Protein AF-G0NEY9-F1 (afdb_monomer_lite)

pLDDT: mean 85.37, std 22.04, range [24.28, 98.38]

Structure (mmCIF, N/CA/C/O backbone):
data_AF-G0NEY9-F1
#
_entry.id   AF-G0NEY9-F1
#
loop_
_atom_site.group_PDB
_atom_site.id
_atom_site.type_symbol
_atom_site.label_atom_id
_atom_site.label_alt_id
_atom_site.label_comp_id
_atom_site.label_asym_id
_atom_site.label_entity_id
_atom_site.label_seq_id
_atom_site.pdbx_PDB_ins_code
_atom_site.Cartn_x
_atom_site.Cartn_y
_atom_site.Cartn_z
_atom_site.occupancy
_atom_site.B_iso_or_equiv
_atom_site.auth_seq_id
_atom_site.auth_comp_id
_atom_site.auth_asym_id
_atom_site.auth_atom_id
_atom_site.pdbx_PDB_model_num
ATOM 1 N N . MET A 1 1 ? -3.664 3.194 -16.872 1.00 92.31 1 MET A N 1
ATOM 2 C CA . MET A 1 1 ? -2.652 2.296 -16.290 1.00 92.31 1 MET A CA 1
ATOM 3 C C . MET A 1 1 ? -2.451 2.723 -14.851 1.00 92.31 1 MET A C 1
ATOM 5 O O . MET A 1 1 ? -2.397 3.924 -14.615 1.00 92.31 1 MET A O 1
ATOM 9 N N . MET A 1 2 ? -2.431 1.779 -13.918 1.00 94.62 2 MET A N 1
ATOM 10 C CA . MET A 1 2 ? -2.245 2.024 -12.486 1.00 94.62 2 MET A CA 1
ATOM 11 C C . MET A 1 2 ? -1.357 0.922 -11.916 1.00 94.62 2 MET A C 1
ATOM 13 O O . MET A 1 2 ? -1.320 -0.170 -12.478 1.00 94.62 2 MET A O 1
ATOM 17 N N . GLY A 1 3 ? -0.672 1.178 -10.814 1.00 94.06 3 GLY A N 1
ATOM 18 C CA . GLY A 1 3 ? 0.076 0.138 -10.129 1.00 94.06 3 GLY A CA 1
ATOM 19 C C . GLY A 1 3 ? 0.589 0.604 -8.787 1.00 94.06 3 GLY A C 1
ATOM 20 O O . GLY A 1 3 ? 0.444 1.773 -8.429 1.00 94.06 3 GLY A O 1
ATOM 21 N N . THR A 1 4 ? 1.142 -0.357 -8.071 1.00 97.25 4 THR A N 1
ATOM 22 C CA . THR A 1 4 ? 1.712 -0.210 -6.737 1.00 97.25 4 THR A CA 1
ATOM 23 C C . THR A 1 4 ? 3.015 -0.987 -6.688 1.00 97.25 4 THR A C 1
ATOM 25 O O . THR A 1 4 ? 3.235 -1.922 -7.471 1.00 97.25 4 THR A O 1
ATOM 28 N N . THR A 1 5 ? 3.866 -0.663 -5.730 1.00 97.06 5 THR A N 1
ATOM 29 C CA . THR A 1 5 ? 4.933 -1.571 -5.324 1.00 97.06 5 THR A CA 1
ATOM 30 C C . THR A 1 5 ? 4.362 -2.705 -4.463 1.00 97.06 5 THR A C 1
ATOM 32 O O . THR A 1 5 ? 3.334 -2.562 -3.796 1.00 97.06 5 THR A O 1
ATOM 35 N N . THR A 1 6 ? 5.003 -3.876 -4.460 1.00 96.38 6 THR A N 1
ATOM 36 C CA . THR A 1 6 ? 4.564 -5.019 -3.630 1.00 96.38 6 THR A CA 1
ATOM 37 C C . THR A 1 6 ? 4.828 -4.831 -2.139 1.00 96.38 6 THR A C 1
ATOM 39 O O . THR A 1 6 ? 4.535 -5.724 -1.348 1.00 96.38 6 THR A O 1
ATOM 42 N N . ALA A 1 7 ? 5.418 -3.700 -1.766 1.00 95.12 7 ALA A N 1
ATOM 43 C CA . ALA A 1 7 ? 5.705 -3.318 -0.401 1.00 95.12 7 ALA A CA 1
ATOM 44 C C . ALA A 1 7 ? 5.797 -1.785 -0.339 1.00 95.12 7 ALA A C 1
ATOM 46 O O . ALA A 1 7 ? 6.890 -1.238 -0.423 1.00 95.12 7 ALA A O 1
ATOM 47 N N . GLU A 1 8 ? 4.648 -1.112 -0.257 1.00 94.81 8 GLU A N 1
ATOM 48 C CA . GLU A 1 8 ? 4.547 0.343 -0.439 1.00 94.81 8 GLU A CA 1
ATOM 49 C C . GLU A 1 8 ? 5.309 1.089 0.641 1.00 94.81 8 GLU A C 1
ATOM 51 O O . GLU A 1 8 ? 6.457 1.484 0.441 1.00 94.81 8 GLU A O 1
ATOM 56 N N . LEU A 1 9 ? 4.719 1.256 1.815 1.00 92.88 9 LEU A N 1
ATOM 57 C CA . LEU A 1 9 ? 5.401 1.935 2.903 1.00 92.88 9 LEU A CA 1
ATOM 58 C C . LEU A 1 9 ? 5.915 0.930 3.928 1.00 92.88 9 LEU A C 1
ATOM 60 O O . LEU A 1 9 ? 7.022 1.099 4.445 1.00 92.88 9 LEU A O 1
ATOM 64 N N . ARG A 1 10 ? 5.151 -0.143 4.176 1.00 93.00 10 ARG A N 1
ATOM 65 C CA . ARG A 1 10 ? 5.374 -1.098 5.272 1.00 93.00 10 ARG A CA 1
ATOM 66 C C . ARG A 1 10 ? 5.568 -0.402 6.618 1.00 93.00 10 ARG A C 1
ATOM 68 O O . ARG A 1 10 ? 6.380 -0.838 7.433 1.00 93.00 10 ARG A O 1
ATOM 75 N N . GLU A 1 11 ? 4.841 0.684 6.875 1.00 91.88 11 GLU A N 1
ATOM 76 C CA . GLU A 1 11 ? 5.036 1.472 8.100 1.00 91.88 11 GLU A CA 1
ATOM 77 C C . GLU A 1 11 ? 4.731 0.642 9.349 1.00 91.88 11 GLU A C 1
ATOM 79 O O . GLU A 1 11 ? 5.355 0.829 10.387 1.00 91.88 11 GLU A O 1
ATOM 84 N N . THR A 1 12 ? 3.852 -0.356 9.236 1.00 95.69 12 THR A N 1
ATOM 85 C CA . THR A 1 12 ? 3.520 -1.288 10.320 1.00 95.69 12 THR A CA 1
ATOM 86 C C . THR A 1 12 ? 4.525 -2.434 10.502 1.00 95.69 12 THR A C 1
ATOM 88 O O . THR A 1 12 ? 4.283 -3.349 11.293 1.00 95.69 12 THR A O 1
ATOM 91 N N . ILE A 1 13 ? 5.687 -2.403 9.833 1.00 95.00 13 ILE A N 1
ATOM 92 C CA . ILE A 1 13 ? 6.751 -3.414 9.988 1.00 95.00 13 ILE A CA 1
ATOM 93 C C . ILE A 1 13 ? 7.278 -3.522 11.422 1.00 95.00 13 ILE A C 1
ATOM 95 O O . ILE A 1 13 ? 7.756 -4.587 11.819 1.00 95.00 13 ILE A O 1
ATOM 99 N N . TYR A 1 14 ? 7.149 -2.462 12.230 1.00 94.50 14 TYR A N 1
ATOM 100 C CA . TYR A 1 14 ? 7.527 -2.483 13.646 1.00 94.50 14 TYR A CA 1
ATOM 101 C C . TYR A 1 14 ? 6.767 -3.558 14.442 1.00 94.50 14 TYR A C 1
ATOM 103 O O . TYR A 1 14 ? 7.330 -4.098 15.392 1.00 94.50 14 TYR A O 1
ATOM 111 N N . ILE A 1 15 ? 5.545 -3.927 14.035 1.00 96.88 15 ILE A N 1
ATOM 112 C CA . ILE A 1 15 ? 4.743 -4.980 14.685 1.00 96.88 15 ILE A CA 1
ATOM 113 C C . ILE A 1 15 ? 5.431 -6.344 14.548 1.00 96.88 15 ILE A C 1
ATOM 115 O O . ILE A 1 15 ? 5.415 -7.159 15.464 1.00 96.88 15 ILE A O 1
ATOM 119 N N . THR A 1 16 ? 6.054 -6.607 13.399 1.00 94.62 16 THR A N 1
ATOM 120 C CA . THR A 1 16 ? 6.711 -7.888 13.090 1.00 94.62 16 THR A CA 1
ATOM 121 C C . THR A 1 16 ? 8.228 -7.833 13.235 1.00 94.62 16 THR A C 1
ATOM 123 O O . THR A 1 16 ? 8.911 -8.791 12.875 1.00 94.62 16 THR A O 1
ATOM 126 N N . ASN A 1 17 ? 8.773 -6.715 13.717 1.00 92.56 17 ASN A N 1
ATOM 127 C CA . ASN A 1 17 ? 10.205 -6.558 13.911 1.00 92.56 17 ASN A CA 1
ATOM 128 C C . ASN A 1 17 ? 10.687 -7.547 14.992 1.00 92.56 17 ASN A C 1
ATOM 130 O O . ASN A 1 17 ? 10.097 -7.576 16.073 1.00 92.56 17 ASN A O 1
ATOM 134 N N . PRO A 1 18 ? 11.763 -8.322 14.753 1.00 92.12 18 PRO A N 1
ATOM 135 C CA . PRO A 1 18 ? 12.319 -9.237 15.750 1.00 92.12 18 PRO A CA 1
ATOM 136 C C . PRO A 1 18 ? 12.600 -8.594 17.118 1.00 92.12 18 PRO A C 1
ATOM 138 O O . PRO A 1 18 ? 12.432 -9.258 18.141 1.00 92.12 18 PRO A O 1
ATOM 141 N N . ASN A 1 19 ? 12.949 -7.304 17.155 1.00 91.81 19 ASN A N 1
ATOM 142 C CA . ASN A 1 19 ? 13.186 -6.565 18.401 1.00 91.81 19 ASN A CA 1
ATOM 143 C C . ASN A 1 19 ? 11.918 -6.385 19.255 1.00 91.81 19 ASN A C 1
ATOM 145 O O . ASN A 1 19 ? 12.024 -6.185 20.459 1.00 91.81 19 ASN A O 1
ATOM 149 N N . ASN A 1 20 ? 10.735 -6.495 18.647 1.00 91.62 20 ASN A N 1
ATOM 150 C CA . ASN A 1 20 ? 9.438 -6.303 19.294 1.00 91.62 20 ASN A CA 1
ATOM 151 C C . ASN A 1 20 ? 8.678 -7.625 19.488 1.00 91.62 20 ASN A C 1
ATOM 153 O O . ASN A 1 20 ? 7.475 -7.608 19.737 1.00 91.62 20 ASN A O 1
ATOM 157 N N . THR A 1 21 ? 9.351 -8.777 19.370 1.00 90.19 21 THR A N 1
ATOM 158 C CA . THR A 1 21 ? 8.698 -10.101 19.387 1.00 90.19 21 THR A CA 1
ATOM 159 C C . THR A 1 21 ? 7.822 -10.317 20.625 1.00 90.19 21 THR A C 1
ATOM 161 O O . THR A 1 21 ? 6.722 -10.846 20.498 1.00 90.19 21 THR A O 1
ATOM 164 N N . GLU A 1 22 ? 8.269 -9.871 21.804 1.00 92.00 22 GLU A N 1
ATOM 165 C CA . GLU A 1 22 ? 7.520 -10.018 23.065 1.00 92.00 22 GLU A CA 1
ATOM 166 C C . GLU A 1 22 ? 6.280 -9.111 23.151 1.00 92.00 22 GLU A C 1
ATOM 168 O O . GLU A 1 22 ? 5.369 -9.392 23.923 1.00 92.00 22 GLU A O 1
ATOM 173 N N . HIS A 1 23 ? 6.218 -8.058 22.330 1.00 94.06 23 HIS A N 1
ATOM 174 C CA . HIS A 1 23 ? 5.135 -7.070 22.311 1.00 94.06 23 HIS A CA 1
ATOM 175 C C . HIS A 1 23 ? 4.283 -7.135 21.038 1.00 94.06 23 HIS A C 1
ATOM 177 O O . HIS A 1 23 ? 3.371 -6.328 20.873 1.00 94.06 23 HIS A O 1
ATOM 183 N N . LYS A 1 24 ? 4.556 -8.081 20.128 1.00 94.75 24 LYS A N 1
ATOM 184 C CA . LYS A 1 24 ? 3.894 -8.183 18.817 1.00 94.75 24 LYS A CA 1
ATOM 185 C C . LYS A 1 24 ? 2.368 -8.128 18.925 1.00 94.75 24 LYS A C 1
ATOM 187 O O . LYS A 1 24 ? 1.729 -7.394 18.171 1.00 94.75 24 LYS A O 1
ATOM 192 N N . ASP A 1 25 ? 1.799 -8.898 19.848 1.00 96.12 25 ASP A N 1
ATOM 193 C CA . ASP A 1 25 ? 0.348 -9.010 20.000 1.00 96.12 25 ASP A CA 1
ATOM 194 C C . ASP A 1 25 ? -0.268 -7.715 20.548 1.00 96.12 25 ASP A C 1
ATOM 196 O O . ASP A 1 25 ? -1.312 -7.281 20.059 1.00 96.12 25 ASP A O 1
ATOM 200 N N . ASP A 1 26 ? 0.406 -7.051 21.491 1.00 96.81 26 ASP A N 1
ATOM 201 C CA . ASP A 1 26 ? -0.033 -5.767 22.046 1.00 96.81 26 ASP A CA 1
ATOM 202 C C . ASP A 1 26 ? 0.046 -4.645 21.002 1.00 96.81 26 ASP A C 1
ATOM 204 O O . ASP A 1 26 ? -0.891 -3.859 20.867 1.00 96.81 26 ASP A O 1
ATOM 208 N N . LEU A 1 27 ? 1.121 -4.608 20.207 1.00 97.12 27 LEU A N 1
ATOM 209 C CA . LEU A 1 27 ? 1.296 -3.636 19.125 1.00 97.12 27 LEU A CA 1
ATOM 210 C C . LEU A 1 27 ? 0.246 -3.821 18.024 1.00 97.12 27 LEU A C 1
ATOM 212 O O . LEU A 1 27 ? -0.340 -2.844 17.553 1.00 97.12 27 LEU A O 1
ATOM 216 N N . LEU A 1 28 ? -0.027 -5.072 17.632 1.00 98.12 28 LEU A N 1
ATOM 217 C CA . LEU A 1 28 ? -1.082 -5.374 16.666 1.00 98.12 28 LEU A CA 1
ATOM 218 C C . LEU A 1 28 ? -2.458 -4.986 17.212 1.00 98.12 28 LEU A C 1
ATOM 220 O O . LEU A 1 28 ? -3.260 -4.383 16.498 1.00 98.12 28 LEU A O 1
ATOM 224 N N . LYS A 1 29 ? -2.730 -5.314 18.476 1.00 98.12 29 LYS A N 1
ATOM 225 C CA . LYS A 1 29 ? -3.988 -4.965 19.129 1.00 98.12 29 LYS A CA 1
ATOM 226 C C . LYS A 1 29 ? -4.182 -3.454 19.194 1.00 98.12 29 LYS A C 1
ATOM 228 O O . LYS A 1 29 ? -5.252 -2.997 18.808 1.00 98.12 29 LYS A O 1
ATOM 233 N N . ASN A 1 30 ? -3.174 -2.692 19.618 1.00 97.62 30 ASN A N 1
ATOM 234 C CA . ASN A 1 30 ? -3.237 -1.230 19.677 1.00 97.62 30 ASN A CA 1
ATOM 235 C C . ASN A 1 30 ? -3.558 -0.631 18.293 1.00 97.62 30 ASN A C 1
ATOM 237 O O . ASN A 1 30 ? -4.511 0.137 18.166 1.00 97.62 30 ASN A O 1
ATOM 241 N N . MET A 1 31 ? -2.866 -1.080 17.237 1.00 97.69 31 MET A N 1
ATOM 242 C CA . MET A 1 31 ? -3.142 -0.655 15.857 1.00 97.69 31 MET A CA 1
ATOM 243 C C . MET A 1 31 ? -4.586 -0.971 15.426 1.00 97.69 31 MET A C 1
ATOM 245 O O . MET A 1 31 ? -5.299 -0.105 14.916 1.00 97.69 31 MET A O 1
ATOM 249 N N . CYS A 1 32 ? -5.050 -2.203 15.660 1.00 98.12 32 CYS A N 1
ATOM 250 C CA . CYS A 1 32 ? -6.418 -2.604 15.333 1.00 98.12 32 CYS A CA 1
ATOM 251 C C . CYS A 1 32 ? -7.471 -1.841 16.158 1.00 98.12 32 CYS A C 1
ATOM 253 O O . CYS A 1 32 ? -8.545 -1.546 15.635 1.00 98.12 32 CYS A O 1
ATOM 255 N N . GLU A 1 33 ? -7.197 -1.519 17.426 1.00 97.88 33 GLU A N 1
ATOM 256 C CA . GLU A 1 33 ? -8.096 -0.744 18.289 1.00 97.88 33 GLU A CA 1
ATOM 257 C C . GLU A 1 33 ? -8.250 0.694 17.798 1.00 97.88 33 GLU A C 1
ATOM 259 O O . GLU A 1 33 ? -9.386 1.140 17.643 1.00 97.88 33 GLU A O 1
ATOM 264 N N . HIS A 1 34 ? -7.156 1.383 17.475 1.00 96.25 34 HIS A N 1
ATOM 265 C CA . HIS A 1 34 ? -7.217 2.731 16.899 1.00 96.25 34 HIS A CA 1
ATOM 266 C C . HIS A 1 34 ? -8.074 2.765 15.629 1.00 96.25 34 HIS A C 1
ATOM 268 O O . HIS A 1 34 ? -9.054 3.505 15.554 1.00 96.25 34 HIS A O 1
ATOM 274 N N . ILE A 1 35 ? -7.805 1.865 14.678 1.00 95.81 35 ILE A N 1
ATOM 275 C CA . ILE A 1 35 ? -8.595 1.780 13.440 1.00 95.81 35 ILE A CA 1
ATOM 276 C C . ILE A 1 35 ? -10.063 1.443 13.745 1.00 95.81 35 ILE A C 1
ATOM 278 O O . ILE A 1 35 ? -10.978 2.042 13.180 1.00 95.81 35 ILE A O 1
ATOM 282 N N . GLY A 1 36 ? -10.307 0.476 14.631 1.00 96.25 36 GLY A N 1
ATOM 283 C CA . GLY A 1 36 ? -11.650 0.007 14.955 1.00 96.25 36 GLY A CA 1
ATOM 284 C C . GLY A 1 36 ? -12.524 1.089 15.568 1.00 96.25 36 GLY A C 1
ATOM 285 O O . GLY A 1 36 ? -13.627 1.331 15.076 1.00 96.25 36 GLY A O 1
ATOM 286 N N . TYR A 1 37 ? -12.036 1.729 16.631 1.00 95.38 37 TYR A N 1
ATOM 287 C CA . TYR A 1 37 ? -12.803 2.691 17.424 1.00 95.38 37 TYR A CA 1
ATOM 288 C C . TYR A 1 37 ? -13.085 4.001 16.693 1.00 95.38 37 TYR A C 1
ATOM 290 O O . TYR A 1 37 ? -14.111 4.623 16.967 1.00 95.38 37 TYR A O 1
ATOM 298 N N . GLU A 1 38 ? -12.245 4.392 15.739 1.00 93.25 38 GLU A N 1
ATOM 299 C CA . GLU A 1 38 ? -12.475 5.605 14.951 1.00 93.25 38 GLU A CA 1
ATOM 300 C C . GLU A 1 38 ? -13.309 5.359 13.698 1.00 93.25 38 GLU A C 1
ATOM 302 O O . GLU A 1 38 ? -14.159 6.179 13.348 1.00 93.25 38 GLU A O 1
ATOM 307 N N . VAL A 1 39 ? -13.090 4.229 13.020 1.00 93.25 39 VAL A N 1
ATOM 308 C CA . VAL A 1 39 ? -13.603 4.026 11.658 1.00 93.25 39 VAL A CA 1
ATOM 309 C C . VAL A 1 39 ? -14.846 3.140 11.610 1.00 93.25 39 VAL A C 1
ATOM 311 O O . VAL A 1 39 ? -15.565 3.184 10.613 1.00 93.25 39 VAL A O 1
ATOM 314 N N . TYR A 1 40 ? -15.140 2.326 12.631 1.00 94.94 40 TYR A N 1
ATOM 315 C CA . TYR A 1 40 ? -16.189 1.298 12.552 1.00 94.94 40 TYR A CA 1
ATOM 316 C C . TYR A 1 40 ? -17.313 1.469 13.581 1.00 94.94 40 TYR A C 1
ATOM 318 O O . TYR A 1 40 ? -17.114 1.871 14.723 1.00 94.94 40 TYR A O 1
ATOM 326 N N . LEU A 1 41 ? -18.537 1.099 13.180 1.00 94.19 41 LEU A N 1
ATOM 327 C CA . LEU A 1 41 ? -19.726 1.144 14.049 1.00 94.19 41 LEU A CA 1
ATOM 328 C C . LEU A 1 41 ? -19.685 0.107 15.187 1.00 94.19 41 LEU A C 1
ATOM 330 O O . LEU A 1 41 ? -20.246 0.323 16.271 1.00 94.19 41 LEU A O 1
ATOM 334 N N . GLU A 1 42 ? -19.047 -1.030 14.918 1.00 95.44 42 GLU A N 1
ATOM 335 C CA . GLU A 1 42 ? -18.864 -2.157 15.833 1.00 95.44 42 GLU A CA 1
ATOM 336 C C . GLU A 1 42 ? -17.361 -2.392 16.032 1.00 95.44 42 GLU A C 1
ATOM 338 O O . GLU A 1 42 ? -16.801 -3.337 15.468 1.00 95.44 42 GLU A O 1
ATOM 343 N N . PRO A 1 43 ? -16.687 -1.503 16.785 1.00 96.50 43 PRO A N 1
ATOM 344 C CA . PRO A 1 43 ? -15.234 -1.505 16.880 1.00 96.50 43 PRO A CA 1
ATOM 345 C C . PRO A 1 43 ? -14.694 -2.808 17.462 1.00 96.50 43 PRO A C 1
ATOM 347 O O . PRO A 1 43 ? -13.690 -3.313 16.979 1.00 96.50 43 PRO A O 1
ATOM 350 N N . GLU A 1 44 ? -15.386 -3.415 18.428 1.00 97.19 44 GLU A N 1
ATOM 351 C CA . GLU A 1 44 ? -14.945 -4.668 19.047 1.00 97.19 44 GLU A CA 1
ATOM 352 C C . GLU A 1 44 ? -14.929 -5.828 18.036 1.00 97.19 44 GLU A C 1
ATOM 354 O O . GLU A 1 44 ? -13.958 -6.576 17.954 1.00 97.19 44 GLU A O 1
ATOM 359 N N . VAL A 1 45 ? -15.963 -5.919 17.191 1.00 97.62 45 VAL A N 1
ATOM 360 C CA . VAL A 1 45 ? -16.053 -6.934 16.127 1.00 97.62 45 VAL A CA 1
ATOM 361 C C . VAL A 1 45 ? -14.977 -6.711 15.066 1.00 97.62 45 VAL A C 1
ATOM 363 O O . VAL A 1 45 ? -14.401 -7.674 14.554 1.00 97.62 45 VAL A O 1
ATOM 366 N N . PHE A 1 46 ? -14.705 -5.449 14.717 1.00 97.94 46 PHE A N 1
ATOM 367 C CA . PHE A 1 46 ? -13.613 -5.115 13.807 1.00 97.94 46 PHE A CA 1
ATOM 368 C C . PHE A 1 46 ? -12.259 -5.538 14.387 1.00 97.94 46 PHE A C 1
ATOM 370 O O . PHE A 1 46 ? -11.493 -6.205 13.691 1.00 97.94 46 PHE A O 1
ATOM 377 N N . VAL A 1 47 ? -11.976 -5.180 15.645 1.00 98.38 47 VAL A N 1
ATOM 378 C CA . VAL A 1 47 ? -10.697 -5.458 16.316 1.00 98.38 47 VAL A CA 1
ATOM 379 C C . VAL A 1 47 ? -10.396 -6.953 16.306 1.00 98.38 47 VAL A C 1
ATOM 381 O O . VAL A 1 47 ? -9.315 -7.347 15.868 1.00 98.38 47 VAL A O 1
ATOM 384 N N . ASP A 1 48 ? -11.367 -7.792 16.674 1.00 98.25 48 ASP A N 1
ATOM 385 C CA . ASP A 1 48 ? -11.197 -9.250 16.685 1.00 98.25 48 ASP A CA 1
ATOM 386 C C . ASP A 1 48 ? -10.845 -9.801 15.293 1.00 98.25 48 ASP A C 1
ATOM 388 O O . ASP A 1 48 ? -9.926 -10.616 15.136 1.00 98.25 48 ASP A O 1
ATOM 392 N N . LYS A 1 49 ? -11.541 -9.330 14.250 1.00 98.12 49 LYS A N 1
ATOM 393 C CA . LYS A 1 49 ? -11.269 -9.734 12.862 1.00 98.12 49 LYS A CA 1
ATOM 394 C C . LYS A 1 49 ? -9.915 -9.226 12.369 1.00 98.12 49 LYS A C 1
ATOM 396 O O . LYS A 1 49 ? -9.214 -9.969 11.686 1.00 98.12 49 LYS A O 1
ATOM 401 N N . CYS A 1 50 ? -9.549 -7.991 12.711 1.00 98.31 50 CYS A N 1
ATOM 402 C CA . CYS A 1 50 ? -8.271 -7.373 12.362 1.00 98.31 50 CYS A CA 1
ATOM 403 C C . CYS A 1 50 ? -7.099 -8.160 12.952 1.00 98.31 50 CYS A C 1
ATOM 405 O O . CYS A 1 50 ? -6.219 -8.600 12.210 1.00 98.31 50 CYS A O 1
ATOM 407 N N . ILE A 1 51 ? -7.142 -8.455 14.253 1.00 98.25 51 ILE A N 1
ATOM 408 C CA . ILE A 1 51 ? -6.114 -9.259 14.926 1.00 98.25 51 ILE A CA 1
ATOM 409 C C . ILE A 1 51 ? -6.040 -10.657 14.304 1.00 98.25 51 ILE A C 1
ATOM 411 O O . ILE A 1 51 ? -4.957 -11.134 13.962 1.00 98.25 51 ILE A O 1
ATOM 415 N N . THR A 1 52 ? -7.187 -11.306 14.086 1.00 97.25 52 THR A N 1
ATOM 416 C CA . THR A 1 52 ? -7.234 -12.642 13.470 1.00 97.25 52 THR A CA 1
ATOM 417 C C . THR A 1 52 ? -6.585 -12.650 12.086 1.00 97.25 52 THR A C 1
ATOM 419 O O . THR A 1 52 ? -5.809 -13.549 11.769 1.00 97.25 52 THR A O 1
ATOM 422 N N . TYR A 1 53 ? -6.866 -11.638 11.265 1.00 96.94 53 TYR A N 1
ATOM 423 C CA . TYR A 1 53 ? -6.355 -11.555 9.901 1.00 96.94 53 TYR A CA 1
ATOM 424 C C . TYR A 1 53 ? -4.847 -11.261 9.844 1.00 96.94 53 TYR A C 1
ATOM 426 O O . TYR A 1 53 ? -4.149 -11.858 9.023 1.00 96.94 53 TYR A O 1
ATOM 434 N N . TYR A 1 54 ? -4.330 -10.390 10.718 1.00 97.69 54 TYR A N 1
ATOM 435 C CA . TYR A 1 54 ? -2.939 -9.913 10.666 1.00 97.69 54 TYR A CA 1
ATOM 436 C C . TYR A 1 54 ? -1.963 -10.617 11.621 1.00 97.69 54 TYR A C 1
ATOM 438 O O . TYR A 1 54 ? -0.752 -10.462 11.465 1.00 97.69 54 TYR A O 1
ATOM 446 N N . SER A 1 55 ? -2.443 -11.421 12.573 1.00 95.25 55 SER A N 1
ATOM 447 C CA . SER A 1 55 ? -1.585 -12.152 13.527 1.00 95.25 55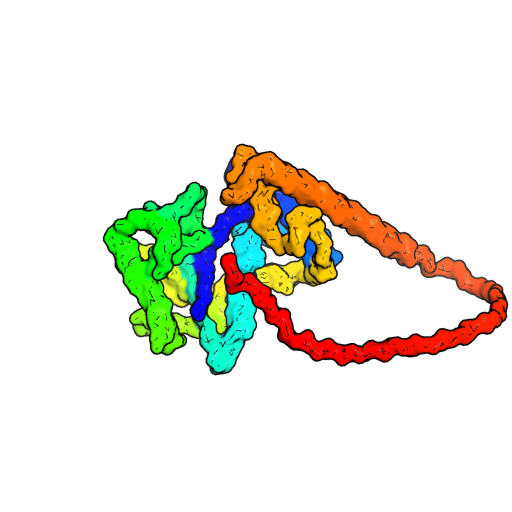 SER A CA 1
ATOM 448 C C . SER A 1 55 ? -0.669 -13.194 12.866 1.00 95.25 55 SER A C 1
ATOM 450 O O . SER A 1 55 ? 0.388 -13.539 13.408 1.00 95.25 55 SER A O 1
ATOM 452 N N . ASN A 1 56 ? -1.031 -13.676 11.673 1.00 88.25 56 ASN A N 1
ATOM 453 C CA . ASN A 1 56 ? -0.303 -14.734 10.981 1.00 88.25 56 ASN A CA 1
ATOM 454 C C . ASN A 1 56 ? 0.994 -14.237 10.313 1.00 88.25 56 ASN A C 1
ATOM 456 O O . ASN A 1 56 ? 0.980 -13.378 9.426 1.00 88.25 56 ASN A O 1
ATOM 460 N N . GLY A 1 57 ? 2.122 -14.845 10.692 1.00 86.69 57 GLY A N 1
ATOM 461 C CA . GLY A 1 57 ? 3.421 -14.624 10.059 1.00 86.69 57 GLY A CA 1
ATOM 462 C C . GLY A 1 57 ? 3.846 -13.155 10.079 1.00 86.69 57 GLY A C 1
ATOM 463 O O . GLY A 1 57 ? 3.831 -12.507 11.131 1.00 86.69 57 GLY A O 1
ATOM 464 N N . THR A 1 58 ? 4.230 -12.650 8.907 1.00 92.31 58 THR A N 1
ATOM 465 C CA . THR A 1 58 ? 4.676 -11.267 8.685 1.00 92.31 58 THR A CA 1
ATOM 466 C C . THR A 1 58 ? 3.563 -10.348 8.181 1.00 92.31 58 THR A C 1
ATOM 468 O O . THR A 1 58 ? 3.830 -9.195 7.867 1.00 92.31 58 THR A O 1
ATOM 471 N N . LYS A 1 59 ? 2.310 -10.818 8.097 1.00 95.00 59 LYS A N 1
ATOM 472 C CA . LYS A 1 59 ? 1.232 -10.099 7.401 1.00 95.00 59 LYS A CA 1
ATOM 473 C C . LYS A 1 59 ? 0.953 -8.708 7.974 1.00 95.00 59 LYS A C 1
ATOM 475 O O . LYS A 1 59 ? 0.660 -7.792 7.213 1.00 95.00 59 LYS A O 1
ATOM 480 N N . ALA A 1 60 ? 1.110 -8.527 9.286 1.00 96.62 60 ALA A N 1
ATOM 481 C CA . ALA A 1 60 ? 0.938 -7.230 9.938 1.00 96.62 60 ALA A CA 1
ATOM 482 C C . ALA A 1 60 ? 1.867 -6.125 9.399 1.00 96.62 60 ALA A C 1
ATOM 484 O O . ALA A 1 60 ? 1.500 -4.959 9.494 1.00 96.62 60 ALA A O 1
ATOM 485 N N . GLN A 1 61 ? 3.007 -6.448 8.771 1.00 95.75 61 GLN A N 1
ATOM 486 C CA . GLN A 1 61 ? 3.876 -5.433 8.153 1.00 95.75 61 GLN A CA 1
ATOM 487 C C . GLN A 1 61 ? 3.246 -4.735 6.940 1.00 95.75 61 GLN A C 1
ATOM 489 O O . GLN A 1 61 ? 3.735 -3.691 6.529 1.00 95.75 61 GLN A O 1
ATOM 494 N N . TYR A 1 62 ? 2.189 -5.317 6.366 1.00 96.19 62 TYR A N 1
ATOM 495 C CA . TYR A 1 62 ? 1.460 -4.782 5.214 1.00 96.19 62 TYR A CA 1
ATOM 496 C C . TYR A 1 62 ? 0.102 -4.189 5.602 1.00 96.19 62 TYR A C 1
ATOM 498 O O . TYR A 1 62 ? -0.679 -3.845 4.728 1.00 96.19 62 TYR A O 1
ATOM 506 N N . LEU A 1 63 ? -0.219 -4.079 6.896 1.00 97.38 63 LEU A N 1
ATOM 507 C CA . LEU A 1 63 ? -1.529 -3.601 7.346 1.00 97.38 63 LEU A CA 1
ATOM 508 C C . LEU A 1 63 ? -1.825 -2.186 6.830 1.00 97.38 63 LEU A C 1
ATOM 510 O O . LEU A 1 63 ? -2.916 -1.949 6.304 1.00 97.38 63 LEU A O 1
ATOM 514 N N . SER A 1 64 ? -0.857 -1.269 6.943 1.00 95.62 64 SER A N 1
ATOM 515 C CA . SER A 1 64 ? -0.976 0.082 6.379 1.00 95.62 64 SER A CA 1
ATOM 516 C C . SER A 1 64 ? -1.119 0.049 4.860 1.00 95.62 64 SER A C 1
ATOM 518 O O . SER A 1 64 ? -2.009 0.695 4.311 1.00 95.62 64 SER A O 1
ATOM 520 N N . ASP A 1 65 ? -0.305 -0.770 4.192 1.00 96.81 65 ASP A N 1
ATOM 521 C CA . ASP A 1 65 ? -0.294 -0.878 2.734 1.00 96.81 65 ASP A CA 1
ATOM 522 C C . ASP A 1 65 ? -1.630 -1.419 2.194 1.00 96.81 65 ASP A C 1
ATOM 524 O O . ASP A 1 65 ? -2.182 -0.881 1.229 1.00 96.81 65 ASP A O 1
ATOM 528 N N . ASP A 1 66 ? -2.197 -2.435 2.855 1.00 97.00 66 ASP A N 1
ATOM 529 C CA . ASP A 1 66 ? -3.498 -3.014 2.525 1.00 97.00 66 ASP A CA 1
ATOM 530 C C . ASP A 1 66 ? -4.611 -1.948 2.602 1.00 97.00 66 ASP A C 1
ATOM 532 O O . ASP A 1 66 ? -5.488 -1.885 1.728 1.00 97.00 66 ASP A O 1
ATOM 536 N N . MET A 1 67 ? -4.584 -1.116 3.652 1.00 93.50 67 MET A N 1
ATOM 537 C CA . MET A 1 67 ? -5.599 -0.095 3.927 1.00 93.50 67 MET A CA 1
ATOM 538 C C . MET A 1 67 ? -5.500 1.117 2.991 1.00 93.50 67 MET A C 1
ATOM 540 O O . MET A 1 67 ? -6.529 1.621 2.523 1.00 93.50 67 MET A O 1
ATOM 544 N N . GLU A 1 68 ? -4.286 1.598 2.745 1.00 92.50 68 GLU A N 1
ATOM 545 C CA . GLU A 1 68 ? -4.040 2.856 2.040 1.00 92.50 68 GLU A CA 1
ATOM 546 C C . GLU A 1 68 ? -3.881 2.662 0.531 1.00 92.50 68 GLU A C 1
ATOM 548 O O . GLU A 1 68 ? -4.497 3.388 -0.252 1.00 92.50 68 GLU A O 1
ATOM 553 N N . PHE A 1 69 ? -3.137 1.636 0.114 1.00 95.62 69 PHE A N 1
ATOM 554 C CA . PHE A 1 69 ? -2.758 1.451 -1.285 1.00 95.62 69 PHE A CA 1
ATOM 555 C C . PHE A 1 69 ? -3.514 0.299 -1.932 1.00 95.62 69 PHE A C 1
ATOM 557 O O . PHE A 1 69 ? -4.209 0.499 -2.927 1.00 95.62 69 PHE A O 1
ATOM 564 N N . TYR A 1 70 ? -3.420 -0.912 -1.385 1.00 96.88 70 TYR A N 1
ATOM 565 C CA . TYR A 1 70 ? -3.799 -2.113 -2.129 1.00 96.88 70 TYR A CA 1
ATOM 566 C C . TYR A 1 70 ? -5.307 -2.244 -2.318 1.00 96.88 70 TYR A C 1
ATOM 568 O O . TYR A 1 70 ? -5.784 -2.326 -3.453 1.00 96.88 70 TYR A O 1
ATOM 576 N N . SER A 1 71 ? -6.091 -2.183 -1.237 1.00 94.69 71 SER A N 1
ATOM 577 C CA . SER A 1 71 ? -7.556 -2.251 -1.347 1.00 94.69 71 SER A CA 1
ATOM 578 C C . SER A 1 71 ? -8.125 -1.095 -2.185 1.00 94.69 71 SER A C 1
ATOM 580 O O . SER A 1 71 ? -9.097 -1.272 -2.933 1.00 94.69 71 SER A O 1
ATOM 582 N N . ARG A 1 72 ? -7.489 0.082 -2.121 1.00 92.88 72 ARG A N 1
ATOM 583 C CA . ARG A 1 72 ? -7.857 1.272 -2.897 1.00 92.88 72 ARG A CA 1
ATOM 584 C C . ARG A 1 72 ? -7.523 1.126 -4.373 1.00 92.88 72 ARG A C 1
ATOM 586 O O . ARG A 1 72 ? -8.392 1.414 -5.194 1.00 92.88 72 ARG A O 1
ATOM 593 N N . ALA A 1 73 ? -6.346 0.611 -4.714 1.00 96.25 73 ALA A N 1
ATOM 594 C CA . ALA A 1 73 ? -5.938 0.363 -6.092 1.00 96.25 73 ALA A CA 1
ATOM 595 C C . ALA A 1 73 ? -6.929 -0.572 -6.800 1.00 96.25 73 ALA A C 1
ATOM 597 O O . ALA A 1 73 ? -7.395 -0.255 -7.897 1.00 96.25 73 ALA A O 1
ATOM 598 N N . VAL A 1 74 ? -7.340 -1.667 -6.144 1.00 96.56 74 VAL A N 1
ATOM 599 C CA . VAL A 1 74 ? -8.340 -2.591 -6.710 1.00 96.56 74 VAL A CA 1
ATOM 600 C C . VAL A 1 74 ? -9.715 -1.923 -6.836 1.00 96.56 74 VAL A C 1
ATOM 602 O O . VAL A 1 74 ? -10.377 -2.054 -7.869 1.00 96.56 74 VAL A O 1
ATOM 605 N N . SER A 1 75 ? -10.143 -1.167 -5.818 1.00 94.50 75 SER A N 1
ATOM 606 C CA . SER A 1 75 ? -11.436 -0.460 -5.830 1.00 94.50 75 SER A CA 1
ATOM 607 C C . SER A 1 75 ? -11.510 0.589 -6.946 1.00 94.50 75 SER A C 1
ATOM 609 O O . SER A 1 75 ? -12.513 0.687 -7.659 1.00 94.50 75 SER A O 1
ATOM 611 N N . MET A 1 76 ? -10.434 1.353 -7.141 1.00 95.31 76 MET A N 1
ATOM 612 C CA . MET A 1 76 ? -10.313 2.331 -8.221 1.00 95.31 76 MET A CA 1
ATOM 613 C C . MET A 1 76 ? -10.288 1.650 -9.590 1.00 95.31 76 MET A C 1
ATOM 615 O O . MET A 1 76 ? -11.003 2.078 -10.497 1.00 95.31 76 MET A O 1
ATOM 619 N N . ALA A 1 77 ? -9.527 0.561 -9.735 1.00 96.62 77 ALA A N 1
ATOM 620 C CA . ALA A 1 77 ? -9.489 -0.215 -10.969 1.00 96.62 77 ALA A CA 1
ATOM 621 C C . ALA A 1 77 ? -10.880 -0.731 -11.354 1.00 96.62 77 ALA A C 1
ATOM 623 O O . ALA A 1 77 ? -11.304 -0.572 -12.500 1.00 96.62 77 ALA A O 1
ATOM 624 N N . THR A 1 78 ? -11.621 -1.268 -10.381 1.00 95.75 78 THR A N 1
ATOM 625 C CA . THR A 1 78 ? -13.007 -1.722 -10.562 1.00 95.75 78 THR A CA 1
ATOM 626 C C . THR A 1 78 ? -13.908 -0.574 -11.004 1.00 95.75 78 THR A C 1
ATOM 628 O O . THR A 1 78 ? -14.599 -0.695 -12.011 1.00 95.75 78 THR A O 1
ATOM 631 N N . THR A 1 79 ? -13.863 0.556 -10.295 1.00 95.19 79 THR A N 1
ATOM 632 C CA . THR A 1 79 ? -14.729 1.718 -10.559 1.00 95.19 79 THR A CA 1
ATOM 633 C C . THR A 1 79 ? -14.512 2.306 -11.952 1.00 95.19 79 THR A C 1
ATOM 635 O O . THR A 1 79 ? -15.462 2.723 -12.612 1.00 95.19 79 THR A O 1
ATOM 638 N N . HIS A 1 80 ? -13.263 2.338 -12.419 1.00 94.88 80 HIS A N 1
ATOM 639 C CA . HIS A 1 80 ? -12.930 2.899 -13.726 1.00 94.88 80 HIS A CA 1
ATOM 640 C C . HIS A 1 80 ? -13.048 1.901 -14.879 1.00 94.88 80 HIS A C 1
ATOM 642 O O . HIS A 1 80 ? -13.061 2.321 -16.037 1.00 94.88 80 HIS A O 1
ATOM 648 N N . THR A 1 81 ? -13.152 0.602 -14.601 1.00 94.00 81 THR A N 1
ATOM 649 C CA . THR A 1 81 ? -13.302 -0.409 -15.650 1.00 94.00 81 THR A CA 1
ATOM 650 C C . THR A 1 81 ? -14.717 -0.387 -16.205 1.00 94.00 81 THR A C 1
ATOM 652 O O . THR A 1 81 ? -15.701 -0.536 -15.487 1.00 94.00 81 THR A O 1
ATOM 655 N N . SER A 1 82 ? -14.834 -0.211 -17.520 1.00 91.62 82 SER A N 1
ATOM 656 C CA . SER A 1 82 ? -16.123 -0.220 -18.210 1.00 91.62 82 SER A CA 1
ATOM 657 C C . SER A 1 82 ? -15.974 -0.752 -19.634 1.00 91.62 82 SER A C 1
ATOM 659 O O . SER A 1 82 ? -14.864 -0.974 -20.117 1.00 91.62 82 SER A O 1
ATOM 661 N N . LYS A 1 83 ? -17.090 -0.891 -20.362 1.00 86.12 83 LYS A N 1
ATOM 662 C CA . LYS A 1 83 ? -17.061 -1.255 -21.792 1.00 86.12 83 LYS A CA 1
ATOM 663 C C . LYS A 1 83 ? -16.202 -0.303 -22.639 1.00 86.12 83 LYS A C 1
ATOM 665 O O . LYS A 1 83 ? -15.667 -0.731 -23.656 1.00 86.12 83 LYS A O 1
ATOM 670 N N . ASN A 1 84 ? -16.066 0.959 -22.223 1.00 90.94 84 ASN A N 1
ATOM 671 C CA . ASN A 1 84 ? -15.358 2.001 -22.973 1.00 90.94 84 ASN A CA 1
ATOM 672 C C . ASN A 1 84 ? -14.022 2.417 -22.339 1.00 90.94 84 ASN A C 1
ATOM 674 O O . ASN A 1 84 ? -13.258 3.152 -22.964 1.00 90.94 84 ASN A O 1
ATOM 678 N N . THR A 1 85 ? -13.724 1.943 -21.129 1.00 93.31 85 THR A N 1
ATOM 679 C CA . THR A 1 85 ? -12.520 2.317 -20.383 1.00 93.31 85 THR A CA 1
ATOM 680 C C . THR A 1 85 ? -11.728 1.068 -20.043 1.00 93.31 85 THR A C 1
ATOM 682 O O . THR A 1 85 ? -12.177 0.227 -19.264 1.00 93.31 85 THR A O 1
ATOM 685 N N . LYS A 1 86 ? -10.533 0.960 -20.627 1.00 95.19 86 LYS A N 1
ATOM 686 C CA . LYS A 1 86 ? -9.594 -0.124 -20.339 1.00 95.19 86 LYS A CA 1
ATOM 687 C C . LYS A 1 86 ? -8.703 0.259 -19.167 1.00 95.19 86 LYS A C 1
ATOM 689 O O . LYS A 1 86 ? -8.049 1.302 -19.203 1.00 95.19 86 LYS A O 1
ATOM 694 N N . VAL A 1 87 ? -8.645 -0.609 -18.167 1.00 97.62 87 VAL A N 1
ATOM 695 C CA . VAL A 1 87 ? -7.716 -0.496 -17.043 1.00 97.62 87 VAL A CA 1
ATOM 696 C C . VAL A 1 87 ? -6.655 -1.581 -17.183 1.00 97.62 87 VAL A C 1
ATOM 698 O O . VAL A 1 87 ? -6.950 -2.702 -17.585 1.00 97.62 87 VAL A O 1
ATOM 701 N N . PHE A 1 88 ? -5.413 -1.223 -16.877 1.00 98.06 88 PHE A N 1
ATOM 702 C CA . PHE A 1 88 ? -4.269 -2.129 -16.842 1.00 98.06 88 PHE A CA 1
ATOM 703 C C . PHE A 1 88 ? -3.552 -1.906 -15.519 1.00 98.06 88 PHE A C 1
ATOM 705 O O . PHE A 1 88 ? -3.270 -0.743 -15.192 1.00 98.06 88 PHE A O 1
ATOM 712 N N . LEU A 1 89 ? -3.299 -2.992 -14.790 1.00 97.94 89 LEU A N 1
ATOM 713 C CA . LEU A 1 89 ? -2.649 -2.977 -13.484 1.00 97.94 89 LEU A CA 1
ATOM 714 C C . LEU A 1 89 ? -1.252 -3.585 -13.546 1.00 97.94 89 LEU A C 1
ATOM 716 O O . LEU A 1 89 ? -1.009 -4.508 -14.325 1.00 97.94 89 LEU A O 1
ATOM 720 N N . TYR A 1 90 ? -0.357 -3.096 -12.694 1.00 98.00 90 TYR A N 1
ATOM 721 C CA . TYR A 1 90 ? 0.943 -3.711 -12.456 1.00 98.00 90 TYR A CA 1
ATOM 722 C C . TYR A 1 90 ? 1.288 -3.752 -10.961 1.00 98.00 90 TYR A C 1
ATOM 724 O O . TYR A 1 90 ? 0.838 -2.910 -10.182 1.00 98.00 90 TYR A O 1
ATOM 732 N N . SER A 1 91 ? 2.113 -4.729 -10.584 1.00 97.75 91 SER A N 1
ATOM 733 C CA . SER A 1 91 ? 2.805 -4.796 -9.292 1.00 97.75 91 SER A CA 1
ATOM 734 C C . SER A 1 91 ? 4.298 -4.662 -9.540 1.00 97.75 91 SER A C 1
ATOM 736 O O . SER A 1 91 ? 4.869 -5.489 -10.250 1.00 97.75 91 SER A O 1
ATOM 738 N N . TYR A 1 92 ? 4.941 -3.664 -8.947 1.00 98.06 92 TYR A N 1
ATOM 739 C CA . TYR A 1 92 ? 6.393 -3.538 -8.974 1.00 98.06 92 TYR A CA 1
ATOM 740 C C . TYR A 1 92 ? 7.013 -4.282 -7.787 1.00 98.06 92 TYR A C 1
ATOM 742 O O . TYR A 1 92 ? 6.827 -3.893 -6.634 1.00 98.06 92 TYR A O 1
ATOM 750 N N . ALA A 1 93 ? 7.728 -5.368 -8.074 1.00 98.12 93 ALA A N 1
ATOM 751 C CA . ALA A 1 93 ? 8.355 -6.236 -7.079 1.00 98.12 93 ALA A CA 1
ATOM 752 C C . ALA A 1 93 ? 9.889 -6.221 -7.128 1.00 98.12 93 ALA A C 1
ATOM 754 O O . ALA A 1 93 ? 10.532 -6.733 -6.213 1.00 98.12 93 ALA A O 1
ATOM 755 N N . TYR A 1 94 ? 10.475 -5.622 -8.170 1.00 97.81 94 TYR A N 1
ATOM 756 C CA . TYR A 1 94 ? 11.922 -5.596 -8.349 1.00 97.81 94 TYR A CA 1
ATOM 757 C C . TYR A 1 94 ? 12.621 -4.883 -7.184 1.00 97.81 94 TYR A C 1
ATOM 759 O O . TYR A 1 94 ? 12.477 -3.677 -6.993 1.00 97.81 94 TYR A O 1
ATOM 767 N N . SER A 1 95 ? 13.429 -5.630 -6.432 1.00 96.12 95 SER A N 1
ATOM 768 C CA . SER A 1 95 ? 14.181 -5.126 -5.275 1.00 96.12 95 SER A CA 1
ATOM 769 C C . SER A 1 95 ? 15.660 -4.862 -5.576 1.00 96.12 95 SER A C 1
ATOM 771 O O . SER A 1 95 ? 16.470 -4.707 -4.662 1.00 96.12 95 SER A O 1
ATOM 773 N N . GLY A 1 96 ? 16.050 -4.899 -6.852 1.00 95.69 96 GLY A N 1
ATOM 774 C CA . GLY A 1 96 ? 17.447 -4.822 -7.274 1.00 95.69 96 GLY A CA 1
ATOM 775 C C . GLY A 1 96 ? 17.946 -3.411 -7.586 1.00 95.69 96 GLY A C 1
ATOM 776 O O . GLY A 1 96 ? 19.075 -3.286 -8.064 1.00 95.69 96 GLY A O 1
ATOM 777 N N . ALA A 1 97 ? 17.158 -2.352 -7.356 1.00 94.50 97 ALA A N 1
ATOM 778 C CA . ALA A 1 97 ? 17.571 -0.980 -7.672 1.00 94.50 97 ALA A CA 1
ATOM 779 C C . ALA A 1 97 ? 18.841 -0.586 -6.898 1.00 94.50 97 ALA A C 1
ATOM 781 O O . ALA A 1 97 ? 19.779 -0.029 -7.475 1.00 94.50 97 ALA A O 1
ATOM 782 N N . GLY A 1 98 ? 18.920 -0.953 -5.614 1.00 93.38 98 GLY A N 1
ATOM 783 C CA . GLY A 1 98 ? 20.084 -0.672 -4.776 1.00 93.38 98 GLY A CA 1
ATOM 784 C C . GLY A 1 98 ? 20.407 0.831 -4.775 1.00 93.38 98 GLY A C 1
ATOM 785 O O . GLY A 1 98 ? 19.496 1.631 -4.588 1.00 93.38 98 GLY A O 1
ATOM 786 N N . PRO A 1 99 ? 21.661 1.252 -5.044 1.00 93.75 99 PRO A N 1
ATOM 787 C CA . PRO A 1 99 ? 22.035 2.671 -5.068 1.00 93.75 99 PRO A CA 1
ATOM 788 C C . PRO A 1 99 ? 21.290 3.532 -6.100 1.00 93.75 99 PRO A C 1
ATOM 790 O O . PRO A 1 99 ? 21.340 4.759 -6.007 1.00 93.75 99 PRO A O 1
ATOM 793 N N . ALA A 1 100 ? 20.623 2.919 -7.087 1.00 95.12 100 ALA A N 1
ATOM 794 C CA . ALA A 1 100 ? 19.807 3.640 -8.061 1.00 95.12 100 ALA A CA 1
ATOM 795 C C . ALA A 1 100 ? 18.571 4.290 -7.413 1.00 95.12 100 ALA A C 1
ATOM 797 O O . ALA A 1 100 ? 18.105 5.320 -7.904 1.00 95.12 100 ALA A O 1
ATOM 798 N N . PHE A 1 101 ? 18.084 3.734 -6.299 1.00 94.44 101 PHE A N 1
ATOM 799 C CA . PHE A 1 101 ? 17.057 4.337 -5.459 1.00 94.44 101 PHE A CA 1
ATOM 800 C C . PHE A 1 101 ? 17.705 4.973 -4.230 1.00 94.44 101 PHE A C 1
ATOM 802 O O . PHE A 1 101 ? 18.190 4.295 -3.327 1.00 94.44 101 PHE A O 1
ATOM 809 N N . ASN A 1 102 ? 17.736 6.302 -4.209 1.00 86.44 102 ASN A N 1
ATOM 810 C CA . ASN A 1 102 ? 18.366 7.084 -3.157 1.00 86.44 102 ASN A CA 1
ATOM 811 C C . ASN A 1 102 ? 17.307 7.891 -2.402 1.00 86.44 102 ASN A C 1
ATOM 813 O O . ASN A 1 102 ? 17.085 9.078 -2.665 1.00 86.44 102 ASN A O 1
ATOM 817 N N . LYS A 1 103 ? 16.629 7.222 -1.467 1.00 78.06 103 LYS A N 1
ATOM 818 C CA . LYS A 1 103 ? 15.716 7.871 -0.525 1.00 78.06 103 LYS A CA 1
ATOM 819 C C . LYS A 1 103 ? 16.498 8.381 0.686 1.00 78.06 103 LYS A C 1
ATOM 821 O O . LYS A 1 103 ? 17.496 7.802 1.098 1.00 78.06 103 LYS A O 1
ATOM 826 N N . TYR A 1 104 ? 16.016 9.469 1.280 1.00 70.75 104 TYR A N 1
ATOM 827 C CA . TYR A 1 104 ? 16.610 10.097 2.466 1.00 70.75 104 TYR A CA 1
ATOM 828 C C . TYR A 1 104 ? 16.548 9.211 3.729 1.00 70.75 104 TYR A C 1
ATOM 830 O O . TYR A 1 104 ? 17.186 9.533 4.727 1.00 70.75 104 TYR A O 1
ATOM 838 N N . MET A 1 105 ? 15.819 8.089 3.686 1.00 71.12 105 MET A N 1
ATOM 839 C CA . MET A 1 105 ? 15.749 7.082 4.747 1.00 71.12 105 MET A CA 1
ATOM 840 C C . MET A 1 105 ? 16.127 5.706 4.208 1.00 71.12 105 MET A C 1
ATOM 842 O O . MET A 1 105 ? 15.823 5.375 3.061 1.00 71.12 105 MET A O 1
ATOM 846 N N . ASN A 1 106 ? 16.749 4.890 5.060 1.00 80.06 106 ASN A N 1
ATOM 847 C CA . ASN A 1 106 ? 17.041 3.496 4.750 1.00 80.06 106 ASN A CA 1
ATOM 848 C C . ASN A 1 106 ? 15.755 2.669 4.858 1.00 80.06 106 ASN A C 1
ATOM 850 O O . ASN A 1 106 ? 15.339 2.289 5.952 1.00 80.06 106 ASN A O 1
ATOM 854 N N . VAL A 1 107 ? 15.125 2.424 3.716 1.00 86.06 107 VAL A N 1
ATOM 855 C CA . VAL A 1 107 ? 13.878 1.669 3.593 1.00 86.06 107 VAL A CA 1
ATOM 856 C C . VAL A 1 107 ? 14.141 0.371 2.831 1.00 86.06 107 VAL A C 1
ATOM 858 O O . VAL A 1 107 ? 14.948 0.364 1.900 1.00 86.06 107 VAL A O 1
ATOM 861 N N . PRO A 1 108 ? 13.505 -0.746 3.209 1.00 90.75 108 PRO A N 1
ATOM 862 C CA . PRO A 1 108 ? 13.658 -1.977 2.454 1.00 90.75 108 PRO A CA 1
ATOM 863 C C . PRO A 1 108 ? 12.984 -1.855 1.081 1.00 90.75 108 PRO A C 1
ATOM 865 O O . PRO A 1 108 ? 11.904 -1.280 0.967 1.00 90.75 108 PRO A O 1
ATOM 868 N N . SER A 1 109 ? 13.602 -2.448 0.059 1.00 93.25 109 SER A N 1
ATOM 869 C CA . SER A 1 109 ? 13.046 -2.540 -1.297 1.00 93.25 109 SER A CA 1
ATOM 870 C C . SER A 1 109 ? 12.051 -3.714 -1.453 1.00 93.25 109 SER A C 1
ATOM 872 O O . SER A 1 109 ? 12.071 -4.649 -0.637 1.00 93.25 109 SER A O 1
ATOM 874 N N . PRO A 1 110 ? 11.188 -3.695 -2.488 1.00 94.81 110 PRO A N 1
ATOM 875 C CA . PRO A 1 110 ? 10.778 -2.466 -3.162 1.00 94.81 110 PRO A CA 1
ATOM 876 C C . PRO A 1 110 ? 10.090 -1.531 -2.150 1.00 94.81 110 PRO A C 1
ATOM 878 O O . PRO A 1 110 ? 9.590 -2.002 -1.125 1.00 94.81 110 PRO A O 1
ATOM 881 N N . HIS A 1 111 ? 10.109 -0.230 -2.409 1.00 94.12 111 HIS A N 1
ATOM 882 C CA . HIS A 1 111 ? 9.460 0.770 -1.567 1.00 94.12 111 HIS A CA 1
ATOM 883 C C . HIS A 1 111 ? 8.656 1.766 -2.397 1.00 94.12 111 HIS A C 1
ATOM 885 O O . HIS A 1 111 ? 8.899 1.933 -3.591 1.00 94.12 111 HIS A O 1
ATOM 891 N N . HIS A 1 112 ? 7.737 2.477 -1.750 1.00 93.62 112 HIS A N 1
ATOM 892 C CA . HIS A 1 112 ? 6.923 3.513 -2.361 1.00 93.62 112 HIS A CA 1
ATOM 893 C C . HIS A 1 112 ? 7.787 4.456 -3.192 1.00 93.62 112 HIS A C 1
ATOM 895 O O . HIS A 1 112 ? 8.782 5.004 -2.696 1.00 93.62 112 HIS A O 1
ATOM 901 N N . SER A 1 113 ? 7.375 4.650 -4.447 1.00 92.56 113 SER A N 1
ATOM 902 C CA . SER A 1 113 ? 8.041 5.436 -5.495 1.00 92.56 113 SER A CA 1
ATOM 903 C C . SER A 1 113 ? 9.379 4.908 -6.031 1.00 92.56 113 SER A C 1
ATOM 905 O O . SER A 1 113 ? 9.982 5.570 -6.875 1.00 92.56 113 SER A O 1
ATOM 907 N N . GLU A 1 114 ? 9.863 3.743 -5.593 1.00 95.19 114 GLU A N 1
ATOM 908 C CA . GLU A 1 114 ? 11.138 3.180 -6.068 1.00 95.19 114 GLU A CA 1
ATOM 909 C C . GLU A 1 114 ? 11.129 2.900 -7.572 1.00 95.19 114 GLU A C 1
ATOM 911 O O . GLU A 1 114 ? 12.129 3.113 -8.249 1.00 95.19 114 GLU A O 1
ATOM 916 N N . ASP A 1 115 ? 9.989 2.501 -8.122 1.00 95.31 115 ASP A N 1
ATOM 917 C CA . ASP A 1 115 ? 9.794 2.293 -9.553 1.00 95.31 115 ASP A CA 1
ATOM 918 C C . ASP A 1 115 ? 9.855 3.602 -10.367 1.00 95.31 115 ASP A C 1
ATOM 920 O O . ASP A 1 115 ? 10.236 3.606 -11.542 1.00 95.31 115 ASP A O 1
ATOM 924 N N . LEU A 1 116 ? 9.542 4.739 -9.736 1.00 95.12 116 LEU A N 1
ATOM 925 C CA . LEU A 1 116 ? 9.503 6.051 -10.385 1.00 95.12 116 LEU A CA 1
ATOM 926 C C . LEU A 1 116 ? 10.893 6.608 -10.716 1.00 95.12 116 LEU A C 1
ATOM 928 O O . LEU A 1 116 ? 10.994 7.550 -11.514 1.00 95.12 116 LEU A O 1
ATOM 932 N N . ILE A 1 117 ? 11.974 6.007 -10.198 1.00 96.00 117 ILE A N 1
ATOM 933 C CA . ILE A 1 117 ? 13.344 6.337 -10.631 1.00 96.00 117 ILE A CA 1
ATOM 934 C C . ILE A 1 117 ? 13.522 6.110 -12.140 1.00 96.00 117 ILE A C 1
ATOM 936 O O . ILE A 1 117 ? 14.314 6.810 -12.771 1.00 96.00 117 ILE A O 1
ATOM 940 N N . TYR A 1 118 ? 12.768 5.161 -12.710 1.00 97.06 118 TYR A N 1
ATOM 941 C CA . TYR A 1 118 ? 12.855 4.714 -14.102 1.00 97.06 118 TYR A CA 1
ATOM 942 C C . TYR A 1 118 ? 11.897 5.447 -15.058 1.00 97.06 118 TYR A C 1
ATOM 944 O O . TYR A 1 118 ? 11.919 5.190 -16.261 1.00 97.06 118 TYR A O 1
ATOM 952 N N . THR A 1 119 ? 11.043 6.343 -14.556 1.00 93.94 119 THR A N 1
ATOM 953 C CA . THR A 1 119 ? 10.112 7.145 -15.378 1.00 93.94 119 THR A CA 1
ATOM 954 C C . THR A 1 119 ? 10.280 8.640 -15.169 1.00 93.94 119 THR A C 1
ATOM 956 O O . THR A 1 119 ? 10.367 9.388 -16.141 1.00 93.94 119 THR A O 1
ATOM 959 N N . PHE A 1 120 ? 10.328 9.082 -13.913 1.00 89.94 120 PHE A N 1
ATOM 960 C CA . PHE A 1 120 ? 10.342 10.501 -13.547 1.00 89.94 120 PHE A CA 1
ATOM 961 C C . PHE A 1 120 ? 11.670 10.948 -12.930 1.00 89.94 120 PHE A C 1
ATOM 963 O O . PHE A 1 120 ? 11.914 12.145 -12.798 1.00 89.94 120 PHE A O 1
ATOM 970 N N . GLY A 1 121 ? 12.539 10.004 -12.555 1.00 89.50 121 GLY A N 1
ATOM 971 C CA . GLY A 1 121 ? 13.792 10.300 -11.860 1.00 89.50 121 GLY A CA 1
ATOM 972 C C . GLY A 1 121 ? 13.603 10.704 -10.392 1.00 89.50 121 GLY A C 1
ATOM 973 O O . GLY A 1 121 ? 14.548 11.179 -9.762 1.00 89.50 121 GLY A O 1
ATOM 974 N N . THR A 1 122 ? 12.406 10.516 -9.833 1.00 88.25 122 THR A N 1
ATOM 975 C CA . THR A 1 122 ? 12.101 10.755 -8.415 1.00 88.25 122 THR A CA 1
ATOM 976 C C . THR A 1 122 ? 13.016 9.907 -7.537 1.00 88.25 122 THR A C 1
ATOM 978 O O . THR A 1 122 ? 13.091 8.707 -7.747 1.00 88.25 122 THR A O 1
ATOM 981 N N . HIS A 1 123 ? 13.722 10.507 -6.571 1.00 90.44 123 HIS A N 1
ATOM 982 C CA . HIS A 1 123 ? 14.700 9.811 -5.709 1.00 90.44 123 HIS A CA 1
ATOM 983 C C . HIS A 1 123 ? 15.808 9.049 -6.468 1.00 90.44 123 HIS A C 1
ATOM 985 O O . HIS A 1 123 ? 16.413 8.121 -5.930 1.00 90.44 123 HIS A O 1
ATOM 991 N N . ARG A 1 124 ? 16.104 9.434 -7.716 1.00 93.75 124 ARG A N 1
ATOM 992 C CA . ARG A 1 124 ? 17.136 8.783 -8.529 1.00 93.75 124 ARG A CA 1
ATOM 993 C C . ARG A 1 124 ? 18.531 9.015 -7.951 1.00 93.75 124 ARG A C 1
ATOM 995 O O . ARG A 1 124 ? 19.005 10.146 -7.851 1.00 93.75 124 ARG A O 1
ATOM 1002 N N . GLY A 1 125 ? 19.199 7.919 -7.617 1.00 94.19 125 GLY A N 1
ATOM 1003 C CA . GLY A 1 125 ? 20.621 7.874 -7.312 1.00 94.19 125 GLY A CA 1
ATOM 1004 C C . GLY A 1 125 ? 21.480 7.553 -8.543 1.00 94.19 125 GLY A C 1
ATOM 1005 O O . GLY A 1 125 ? 21.017 7.629 -9.686 1.00 94.19 125 GLY A O 1
ATOM 1006 N N . PRO A 1 126 ? 22.755 7.191 -8.333 1.00 95.44 126 PRO A N 1
ATOM 1007 C CA . PRO A 1 126 ? 23.643 6.768 -9.409 1.00 95.44 126 PRO A CA 1
ATOM 1008 C C . PRO A 1 126 ? 23.159 5.462 -10.051 1.00 95.44 126 PRO A C 1
ATOM 1010 O O . PRO A 1 126 ? 23.101 4.421 -9.402 1.00 95.44 126 PRO A O 1
ATOM 1013 N N . PHE A 1 127 ? 22.849 5.508 -11.345 1.00 96.75 127 PHE A N 1
ATOM 1014 C CA . PHE A 1 127 ? 22.478 4.321 -12.117 1.00 96.75 127 PHE A CA 1
ATOM 1015 C C . PHE A 1 127 ? 23.710 3.513 -12.523 1.00 96.75 127 PHE A C 1
ATOM 1017 O O . PHE A 1 127 ? 24.698 4.064 -13.019 1.00 96.75 127 PHE A O 1
ATOM 1024 N N . ALA A 1 128 ? 23.616 2.193 -12.388 1.00 96.94 128 ALA A N 1
ATOM 1025 C CA . ALA A 1 128 ? 24.521 1.252 -13.032 1.00 96.94 128 ALA A CA 1
ATOM 1026 C C . ALA A 1 128 ? 24.028 0.927 -14.462 1.00 96.94 128 ALA A C 1
ATOM 1028 O O . ALA A 1 128 ? 22.881 1.216 -14.805 1.00 96.94 128 ALA A O 1
ATOM 1029 N N . PRO A 1 129 ? 24.844 0.284 -15.324 1.00 97.62 129 PRO A N 1
ATOM 1030 C CA . PRO A 1 129 ? 24.427 -0.081 -16.683 1.00 97.62 129 PRO A CA 1
ATOM 1031 C C . PRO A 1 129 ? 23.104 -0.861 -16.758 1.00 97.62 129 PRO A C 1
ATOM 1033 O O . PRO A 1 129 ? 22.308 -0.622 -17.662 1.00 97.62 129 PRO A O 1
ATOM 1036 N N . LYS A 1 130 ? 22.840 -1.740 -15.780 1.00 97.50 130 LYS A N 1
ATOM 1037 C CA . LYS A 1 130 ? 21.583 -2.501 -15.670 1.00 97.50 130 LYS A CA 1
ATOM 1038 C C . LYS A 1 130 ? 20.351 -1.595 -15.542 1.00 97.50 130 LYS A C 1
ATOM 1040 O O . LYS A 1 130 ? 19.297 -1.906 -16.082 1.00 97.50 130 LYS A O 1
ATOM 1045 N N . ASP A 1 131 ? 20.496 -0.462 -14.860 1.00 98.00 131 ASP A N 1
ATOM 1046 C CA . ASP A 1 131 ? 19.391 0.435 -14.534 1.00 98.00 131 ASP A CA 1
ATOM 1047 C C . ASP A 1 131 ? 18.940 1.223 -15.762 1.00 98.00 131 ASP A C 1
ATOM 1049 O O . ASP A 1 131 ? 17.754 1.475 -15.906 1.00 98.00 131 ASP A O 1
ATOM 1053 N N . TYR A 1 132 ? 19.845 1.529 -16.697 1.00 97.69 132 TYR A N 1
ATOM 1054 C CA . TYR A 1 132 ? 19.475 2.130 -17.985 1.00 97.69 132 TYR A CA 1
ATOM 1055 C C . TYR A 1 132 ? 18.701 1.158 -18.888 1.00 97.69 132 TYR A C 1
ATOM 1057 O O . TYR A 1 132 ? 17.826 1.578 -19.643 1.00 97.69 132 TYR A O 1
ATOM 1065 N N . VAL A 1 133 ? 18.990 -0.146 -18.803 1.00 97.88 133 VAL A N 1
ATOM 1066 C CA . VAL A 1 133 ? 18.211 -1.175 -19.514 1.00 97.88 133 VAL A CA 1
ATOM 1067 C C . VAL A 1 133 ? 16.808 -1.271 -18.918 1.00 97.88 133 VAL A C 1
ATOM 1069 O O . VAL A 1 133 ? 15.821 -1.240 -19.653 1.00 97.88 133 VAL A O 1
ATOM 1072 N N . ILE A 1 134 ? 16.716 -1.325 -17.586 1.00 97.75 134 ILE A N 1
ATOM 1073 C CA . ILE A 1 134 ? 15.435 -1.330 -16.872 1.00 97.75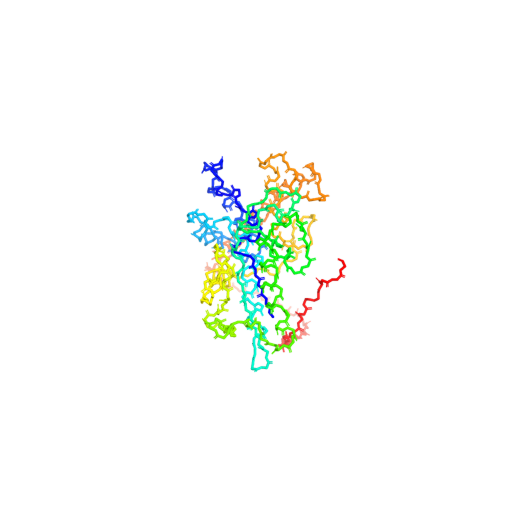 134 ILE A CA 1
ATOM 1074 C C . ILE A 1 134 ? 14.651 -0.046 -17.160 1.00 97.75 134 ILE A C 1
ATOM 1076 O O . ILE A 1 134 ? 13.472 -0.135 -17.478 1.00 97.75 134 ILE A O 1
ATOM 1080 N N . GLU A 1 135 ? 15.296 1.124 -17.143 1.00 97.50 135 GLU A N 1
ATOM 1081 C CA . GLU A 1 135 ? 14.696 2.419 -17.490 1.00 97.50 135 GLU A CA 1
ATOM 1082 C C . GLU A 1 135 ? 14.053 2.379 -18.874 1.00 97.50 135 GLU A C 1
ATOM 1084 O O . GLU A 1 135 ? 12.890 2.752 -19.029 1.00 97.50 135 GLU A O 1
ATOM 1089 N N . GLN A 1 136 ? 14.771 1.868 -19.877 1.00 97.06 136 GLN A N 1
ATOM 1090 C CA . GLN A 1 136 ? 14.258 1.761 -21.240 1.00 97.06 136 GLN A CA 1
ATOM 1091 C C . GLN A 1 136 ? 13.031 0.841 -21.331 1.00 97.06 136 GLN A C 1
ATOM 1093 O O . GLN A 1 136 ? 12.072 1.165 -22.034 1.00 97.06 136 GLN A O 1
ATOM 1098 N N . ILE A 1 137 ? 13.045 -0.297 -20.632 1.00 96.50 137 ILE A N 1
ATOM 1099 C CA . ILE A 1 137 ? 11.914 -1.233 -20.625 1.00 96.50 137 ILE A CA 1
ATOM 1100 C C . ILE A 1 137 ? 10.735 -0.627 -19.855 1.00 96.50 137 ILE A C 1
ATOM 1102 O O . ILE A 1 137 ? 9.629 -0.543 -20.382 1.00 96.50 137 ILE A O 1
ATOM 1106 N N . TYR A 1 138 ? 10.968 -0.167 -18.629 1.00 96.88 138 TYR A N 1
ATOM 1107 C CA . TYR A 1 138 ? 9.928 0.302 -17.720 1.00 96.88 138 TYR A CA 1
ATOM 1108 C C . TYR A 1 138 ? 9.226 1.558 -18.248 1.00 96.88 138 TYR A C 1
ATOM 1110 O O . TYR A 1 138 ? 7.999 1.577 -18.363 1.00 96.88 138 TYR A O 1
ATOM 1118 N N . SER A 1 139 ? 9.985 2.573 -18.680 1.00 96.69 139 SER A N 1
ATOM 1119 C CA . SER A 1 139 ? 9.414 3.762 -19.336 1.00 96.69 139 SER A CA 1
ATOM 1120 C C . SER A 1 139 ? 8.700 3.419 -20.650 1.00 96.69 139 SER A C 1
ATOM 1122 O O . SER A 1 139 ? 7.704 4.060 -21.003 1.00 96.69 139 SER A O 1
ATOM 1124 N N . GLY A 1 140 ? 9.140 2.357 -21.334 1.00 96.19 140 GLY A N 1
ATOM 1125 C CA . GLY A 1 140 ? 8.500 1.805 -22.524 1.00 96.19 140 GLY A CA 1
ATOM 1126 C C . GLY A 1 140 ? 7.046 1.379 -22.303 1.00 96.19 140 GLY A C 1
ATOM 1127 O O . GLY A 1 140 ? 6.220 1.607 -23.188 1.00 96.19 140 GLY A O 1
ATOM 1128 N N . PHE A 1 141 ? 6.691 0.847 -21.125 1.00 96.69 141 PHE A N 1
ATOM 1129 C CA . PHE A 1 141 ? 5.300 0.490 -20.805 1.00 96.69 141 PHE A CA 1
ATOM 1130 C C . PHE A 1 141 ? 4.386 1.718 -20.856 1.00 96.69 141 PHE A C 1
ATOM 1132 O O . PHE A 1 141 ? 3.330 1.703 -21.493 1.00 96.69 141 PHE A O 1
ATOM 1139 N N . PHE A 1 142 ? 4.820 2.810 -20.225 1.00 96.25 142 PHE A N 1
ATOM 1140 C CA . PHE A 1 142 ? 4.069 4.062 -20.179 1.00 96.25 142 PHE A CA 1
ATOM 1141 C C . PHE A 1 142 ? 4.023 4.734 -21.551 1.00 96.25 142 PHE A C 1
ATOM 1143 O O . PHE A 1 142 ? 2.958 5.182 -21.977 1.00 96.25 142 PHE A O 1
ATOM 1150 N N . ALA A 1 143 ? 5.146 4.752 -22.275 1.00 96.44 143 ALA A N 1
ATOM 1151 C CA . ALA A 1 143 ? 5.202 5.282 -23.632 1.00 96.44 143 ALA A CA 1
ATOM 1152 C C . ALA A 1 143 ? 4.234 4.537 -24.566 1.00 96.44 143 ALA A C 1
ATOM 1154 O O . ALA A 1 143 ? 3.479 5.175 -25.306 1.00 96.44 143 ALA A O 1
ATOM 1155 N N . ASN A 1 144 ? 4.190 3.203 -24.502 1.00 97.25 144 ASN A N 1
ATOM 1156 C CA . ASN A 1 144 ? 3.244 2.414 -25.288 1.00 97.25 144 ASN A CA 1
ATOM 1157 C C . ASN A 1 144 ? 1.797 2.672 -24.862 1.00 97.25 144 ASN A C 1
ATOM 1159 O O . ASN A 1 144 ? 0.939 2.891 -25.719 1.00 97.25 144 ASN A O 1
ATOM 1163 N N . PHE A 1 145 ? 1.523 2.745 -23.557 1.00 97.12 145 PHE A N 1
ATOM 1164 C CA . PHE A 1 145 ? 0.182 3.052 -23.068 1.00 97.12 145 PHE A CA 1
ATOM 1165 C C . PHE A 1 145 ? -0.325 4.410 -23.572 1.00 97.12 145 PHE A C 1
ATOM 1167 O O . PHE A 1 145 ? -1.457 4.503 -24.046 1.00 97.12 145 PHE A O 1
ATOM 1174 N N . VAL A 1 146 ? 0.505 5.453 -23.522 1.00 96.56 146 VAL A N 1
ATOM 1175 C CA . VAL A 1 146 ? 0.133 6.800 -23.985 1.00 96.56 146 VAL A CA 1
ATOM 1176 C C . VAL A 1 146 ? -0.126 6.820 -25.493 1.00 96.56 146 VAL A C 1
ATOM 1178 O O . VAL A 1 146 ? -1.119 7.395 -25.938 1.00 96.56 146 VAL A O 1
ATOM 1181 N N . ASN A 1 147 ? 0.733 6.171 -26.281 1.00 97.12 147 ASN A N 1
ATOM 1182 C CA . ASN A 1 147 ? 0.651 6.227 -27.742 1.00 97.12 147 ASN A CA 1
ATOM 1183 C C . ASN A 1 147 ? -0.391 5.267 -28.336 1.00 97.12 147 ASN A C 1
ATOM 1185 O O . ASN A 1 147 ? -1.026 5.587 -29.342 1.00 97.12 147 ASN A O 1
ATOM 1189 N N . PHE A 1 148 ? -0.584 4.097 -27.724 1.00 95.81 148 PHE A N 1
ATOM 1190 C CA . PHE A 1 148 ? -1.367 2.995 -28.296 1.00 95.81 148 PHE A CA 1
ATOM 1191 C C . PHE A 1 148 ? -2.535 2.537 -27.420 1.00 95.81 148 PHE A C 1
ATOM 1193 O O . PHE A 1 148 ? -3.318 1.689 -27.849 1.00 95.81 148 PHE A O 1
ATOM 1200 N N . LYS A 1 149 ? -2.696 3.106 -26.216 1.00 95.19 149 LYS A N 1
ATOM 1201 C CA . LYS A 1 149 ? -3.691 2.679 -25.212 1.00 95.19 149 LYS A CA 1
ATOM 1202 C C . LYS A 1 149 ? -3.517 1.219 -24.772 1.00 95.19 149 LYS A C 1
ATOM 1204 O O . LYS A 1 149 ? -4.472 0.598 -24.307 1.00 95.19 149 LYS A O 1
ATOM 1209 N N . ASP A 1 150 ? -2.307 0.691 -24.929 1.00 96.00 150 ASP A N 1
ATOM 1210 C CA . ASP A 1 150 ? -1.900 -0.673 -24.600 1.00 96.00 150 ASP A CA 1
ATOM 1211 C C . ASP A 1 150 ? -0.434 -0.625 -24.134 1.00 96.00 150 ASP A C 1
ATOM 1213 O O . ASP A 1 150 ? 0.407 -0.149 -24.897 1.00 96.00 150 ASP A O 1
ATOM 1217 N N . PRO A 1 151 ? -0.104 -1.051 -22.903 1.00 96.88 151 PRO A N 1
ATOM 1218 C CA . PRO A 1 151 ? 1.264 -0.952 -22.390 1.00 96.88 151 PRO A CA 1
ATOM 1219 C C . PRO A 1 151 ? 2.191 -2.067 -22.894 1.00 96.88 151 PRO A C 1
ATOM 1221 O O . PRO A 1 151 ? 3.381 -2.062 -22.585 1.00 96.88 151 PRO A O 1
ATOM 1224 N N . THR A 1 152 ? 1.668 -3.044 -23.639 1.00 95.31 152 THR A N 1
ATOM 1225 C CA . THR A 1 152 ? 2.419 -4.220 -24.093 1.00 95.31 152 THR A CA 1
ATOM 1226 C C . THR A 1 152 ? 3.670 -3.823 -24.885 1.00 95.31 152 THR A C 1
ATOM 1228 O O . THR A 1 152 ? 3.574 -3.151 -25.911 1.00 95.31 152 THR A O 1
ATOM 1231 N N . ILE A 1 153 ? 4.850 -4.287 -24.454 1.00 88.81 153 ILE A N 1
ATOM 1232 C CA . ILE A 1 153 ? 6.121 -4.104 -25.190 1.00 88.81 153 ILE A CA 1
ATOM 1233 C C . ILE A 1 153 ? 6.398 -5.280 -26.130 1.00 88.81 153 ILE A C 1
ATOM 1235 O O . ILE A 1 153 ? 6.874 -5.092 -27.249 1.00 88.81 153 ILE A O 1
ATOM 1239 N N . SER A 1 154 ? 6.096 -6.505 -25.691 1.00 87.06 154 SER A N 1
ATOM 1240 C CA . SER A 1 154 ? 6.394 -7.734 -26.429 1.00 87.06 154 SER A CA 1
ATOM 1241 C C . SER A 1 154 ? 5.131 -8.543 -26.683 1.00 87.06 154 SER A C 1
ATOM 1243 O O . SER A 1 154 ? 4.367 -8.827 -25.766 1.00 87.06 154 SER A O 1
ATOM 1245 N N . LYS A 1 155 ? 4.956 -9.012 -27.924 1.00 85.88 155 LYS A N 1
ATOM 1246 C CA . LYS A 1 155 ? 3.830 -9.884 -28.305 1.00 85.88 155 LYS A CA 1
ATOM 1247 C C . LYS A 1 155 ? 3.800 -11.208 -27.537 1.00 85.88 155 LYS A C 1
ATOM 1249 O O . LYS A 1 155 ? 2.741 -11.814 -27.430 1.00 85.88 155 LYS A O 1
ATOM 1254 N N . ASN A 1 156 ? 4.944 -11.649 -27.014 1.00 87.38 156 ASN A N 1
ATOM 1255 C CA . ASN A 1 156 ? 5.052 -12.892 -26.250 1.00 87.38 156 ASN A CA 1
ATOM 1256 C C . ASN A 1 156 ? 4.630 -12.721 -24.781 1.00 87.38 156 ASN A C 1
ATOM 1258 O O . ASN A 1 156 ? 4.431 -13.716 -24.092 1.00 87.38 156 ASN A O 1
ATOM 1262 N N . GLN A 1 157 ? 4.495 -11.480 -24.305 1.00 87.56 157 GLN A N 1
ATOM 1263 C CA . GLN A 1 157 ? 4.042 -11.144 -22.956 1.00 87.56 157 GLN A CA 1
ATOM 1264 C C . GLN A 1 157 ? 2.988 -10.028 -23.028 1.00 87.56 157 GLN A C 1
ATOM 1266 O O . GLN A 1 157 ? 3.268 -8.887 -22.654 1.00 87.56 157 GLN A O 1
ATOM 1271 N N . PRO A 1 158 ? 1.787 -10.325 -23.561 1.00 92.81 158 PRO A N 1
ATOM 1272 C CA . PRO A 1 158 ? 0.725 -9.333 -23.662 1.00 92.81 158 PRO A CA 1
ATOM 1273 C C . PRO A 1 158 ? 0.251 -8.893 -22.274 1.00 92.81 158 PRO A C 1
ATOM 1275 O O . PRO A 1 158 ? 0.094 -9.727 -21.379 1.00 92.81 158 PRO A O 1
ATOM 1278 N N . TRP A 1 159 ? -0.032 -7.599 -22.110 1.00 95.69 159 TRP A N 1
ATOM 1279 C CA . TRP A 1 159 ? -0.773 -7.114 -20.947 1.00 95.69 159 TRP A CA 1
ATOM 1280 C C . TRP A 1 159 ? -2.256 -7.351 -21.148 1.00 95.69 159 TRP A C 1
ATOM 1282 O O . TRP A 1 159 ? -2.868 -6.854 -22.095 1.00 95.69 159 TRP A O 1
ATOM 1292 N N . LEU A 1 160 ? -2.841 -8.112 -20.231 1.00 95.81 160 LEU A N 1
ATOM 1293 C CA . LEU A 1 160 ? -4.278 -8.306 -20.215 1.00 95.81 160 LEU A CA 1
ATOM 1294 C C . LEU A 1 160 ? -4.944 -7.100 -19.560 1.00 95.81 160 LEU A C 1
ATOM 1296 O O . LEU A 1 160 ? -4.432 -6.508 -18.610 1.00 95.81 160 LEU A O 1
ATOM 1300 N N . GLN A 1 161 ? -6.100 -6.738 -20.103 1.00 96.00 161 GLN A N 1
ATOM 1301 C CA . GLN A 1 161 ? -6.967 -5.755 -19.481 1.00 96.00 161 GLN A CA 1
ATOM 1302 C C . GLN A 1 161 ? -7.486 -6.317 -18.154 1.00 96.00 161 GLN A C 1
ATOM 1304 O O . GLN A 1 161 ? -7.903 -7.470 -18.096 1.00 96.00 161 GLN A O 1
ATOM 1309 N N . TYR A 1 162 ? -7.505 -5.473 -17.128 1.00 97.56 162 TYR A N 1
ATOM 1310 C CA . TYR A 1 162 ? -8.081 -5.791 -15.830 1.00 97.56 162 TYR A CA 1
ATOM 1311 C C . TYR A 1 162 ? -9.576 -6.118 -15.938 1.00 97.56 162 TYR A C 1
ATOM 1313 O O . TYR A 1 162 ? -10.345 -5.384 -16.576 1.00 97.56 162 TYR A O 1
ATOM 1321 N N . THR A 1 163 ? -9.987 -7.170 -15.237 1.00 96.75 163 THR A N 1
ATOM 1322 C CA . THR A 1 163 ? -11.383 -7.510 -14.958 1.00 96.75 163 THR A CA 1
ATOM 1323 C C . THR A 1 163 ? -11.623 -7.592 -13.447 1.00 96.75 163 THR A C 1
ATOM 1325 O O . THR A 1 163 ? -10.747 -8.058 -12.714 1.00 96.75 163 THR A O 1
ATOM 1328 N N . PRO A 1 164 ? -12.796 -7.170 -12.936 1.00 95.06 164 PRO A N 1
ATOM 1329 C CA . PRO A 1 164 ? -13.108 -7.296 -11.511 1.00 95.06 164 PRO A CA 1
ATOM 1330 C C . PRO A 1 164 ? -13.046 -8.739 -10.990 1.00 95.06 164 PRO A C 1
ATOM 1332 O O . PRO A 1 164 ? -12.730 -8.957 -9.818 1.00 95.06 164 PRO A O 1
ATOM 1335 N N . GLU A 1 165 ? -13.336 -9.722 -11.848 1.00 94.75 165 GLU A N 1
ATOM 1336 C CA . GLU A 1 165 ? -13.402 -11.137 -11.487 1.00 94.75 165 GLU A CA 1
ATOM 1337 C C . GLU A 1 165 ? -12.018 -11.742 -11.249 1.00 94.75 165 GLU A C 1
ATOM 1339 O O . GLU A 1 165 ? -11.816 -12.397 -10.225 1.00 94.75 165 GLU A O 1
ATOM 1344 N N . LYS A 1 166 ? -11.075 -11.524 -12.175 1.00 96.81 166 LYS A N 1
ATOM 1345 C CA . LYS A 1 166 ? -9.730 -12.119 -12.116 1.00 96.81 166 LYS A CA 1
ATOM 1346 C C . LYS A 1 166 ? -8.669 -11.186 -11.557 1.00 96.81 166 LYS A C 1
ATOM 1348 O O . LYS A 1 166 ? -7.654 -11.660 -11.056 1.00 96.81 166 LYS A O 1
ATOM 1353 N N . ARG A 1 167 ? -8.900 -9.873 -11.626 1.00 96.81 167 ARG A N 1
ATOM 1354 C CA . ARG A 1 167 ? -7.969 -8.835 -11.167 1.00 96.81 167 ARG A CA 1
ATOM 1355 C C . ARG A 1 167 ? -6.576 -9.029 -11.761 1.00 96.81 167 ARG A C 1
ATOM 1357 O O . ARG A 1 167 ? -5.576 -9.082 -11.043 1.00 96.81 167 ARG A O 1
ATOM 1364 N N . GLU A 1 168 ? -6.534 -9.162 -13.081 1.00 97.88 168 GLU A N 1
ATOM 1365 C CA . GLU A 1 168 ? -5.298 -9.338 -13.829 1.00 97.88 168 GLU A CA 1
ATOM 1366 C C . GLU A 1 168 ? -4.345 -8.160 -13.593 1.00 97.88 168 GLU A C 1
ATOM 1368 O O . GLU A 1 168 ? -4.739 -6.990 -13.659 1.00 97.88 168 GLU A O 1
ATOM 1373 N N . HIS A 1 169 ? -3.074 -8.471 -13.364 1.00 98.12 169 HIS A N 1
ATOM 1374 C CA . HIS A 1 169 ? -2.000 -7.491 -13.257 1.00 98.12 169 HIS A CA 1
ATOM 1375 C C . HIS A 1 169 ? -0.702 -8.047 -13.833 1.00 98.12 169 HIS A C 1
ATOM 1377 O O . HIS A 1 169 ? -0.478 -9.258 -13.861 1.00 98.12 169 HIS A O 1
ATOM 1383 N N . PHE A 1 170 ? 0.180 -7.163 -14.284 1.00 98.00 170 PHE A N 1
ATOM 1384 C CA . PHE A 1 170 ? 1.515 -7.564 -14.702 1.00 98.00 170 PHE A CA 1
ATOM 1385 C C . PHE A 1 170 ? 2.513 -7.411 -13.558 1.00 98.00 170 PHE A C 1
ATOM 1387 O O . PHE A 1 170 ? 2.654 -6.332 -12.981 1.00 98.00 170 PHE A O 1
ATOM 1394 N N . LEU A 1 171 ? 3.221 -8.488 -13.237 1.00 97.94 171 LEU A N 1
ATOM 1395 C CA . LEU A 1 171 ? 4.277 -8.472 -12.237 1.00 97.94 171 LEU A CA 1
ATOM 1396 C C . LEU A 1 171 ? 5.585 -7.998 -12.874 1.00 97.94 171 LEU A C 1
ATOM 1398 O O . LEU A 1 171 ? 6.145 -8.663 -13.751 1.00 97.94 171 LEU A O 1
ATOM 1402 N N . ILE A 1 172 ? 6.062 -6.847 -12.411 1.00 97.81 172 ILE A N 1
ATOM 1403 C CA . ILE A 1 172 ? 7.323 -6.235 -12.817 1.00 97.81 172 ILE A CA 1
ATOM 1404 C C . ILE A 1 172 ? 8.374 -6.617 -11.780 1.00 97.81 172 ILE A C 1
ATOM 1406 O O . ILE A 1 172 ? 8.493 -6.001 -10.722 1.00 97.81 172 ILE A O 1
ATOM 1410 N N . ASP A 1 173 ? 9.114 -7.670 -12.099 1.00 97.81 173 ASP A N 1
ATOM 1411 C CA . ASP A 1 173 ? 10.210 -8.202 -11.298 1.00 97.81 173 ASP A CA 1
ATOM 1412 C C . ASP A 1 173 ? 11.320 -8.639 -12.253 1.00 97.81 173 ASP A C 1
ATOM 1414 O O . ASP A 1 173 ? 11.159 -9.627 -12.969 1.00 97.81 173 ASP A O 1
ATOM 1418 N N . PHE A 1 174 ? 12.381 -7.841 -12.372 1.00 97.25 174 PHE A N 1
ATOM 1419 C CA . PHE A 1 174 ? 13.443 -8.102 -13.341 1.00 97.25 174 PHE A CA 1
ATOM 1420 C C . PHE A 1 174 ? 14.421 -9.150 -12.814 1.00 97.25 174 PHE A C 1
ATOM 1422 O O . PHE A 1 174 ? 15.019 -8.973 -11.752 1.00 97.25 174 PHE A O 1
ATOM 1429 N N . ASP A 1 175 ? 14.642 -10.199 -13.603 1.00 96.12 175 ASP A N 1
ATOM 1430 C CA . ASP A 1 175 ? 15.732 -11.144 -13.370 1.00 96.12 175 ASP A CA 1
ATOM 1431 C C . ASP A 1 175 ? 17.082 -10.625 -13.910 1.00 96.12 175 ASP A C 1
ATOM 1433 O O . ASP A 1 175 ? 17.192 -9.533 -14.474 1.00 96.12 175 ASP A O 1
ATOM 1437 N N . GLU A 1 176 ? 18.137 -11.431 -13.763 1.00 95.12 176 GLU A N 1
ATOM 1438 C CA . GLU A 1 176 ? 19.488 -11.111 -14.253 1.00 95.12 176 GLU A CA 1
ATOM 1439 C C . GLU A 1 176 ? 19.566 -10.916 -15.780 1.00 95.12 176 GLU A C 1
ATOM 1441 O O . GLU A 1 176 ? 20.505 -10.290 -16.274 1.00 95.12 176 GLU A O 1
ATOM 1446 N N . ASN A 1 177 ? 18.585 -11.428 -16.531 1.00 96.19 177 ASN A N 1
ATOM 1447 C CA . ASN A 1 177 ? 18.485 -11.318 -17.986 1.00 96.19 177 ASN A CA 1
ATOM 1448 C C . ASN A 1 177 ? 17.484 -10.237 -18.431 1.00 96.19 177 ASN A C 1
ATOM 1450 O O . ASN A 1 177 ? 17.158 -10.162 -19.619 1.00 96.19 177 ASN A O 1
ATOM 1454 N N . PHE A 1 178 ? 16.993 -9.407 -17.504 1.00 94.44 178 PHE A N 1
ATOM 1455 C CA . PHE A 1 178 ? 15.977 -8.375 -17.739 1.00 94.44 178 PHE A CA 1
ATOM 1456 C C . PHE A 1 178 ? 14.646 -8.917 -18.271 1.00 94.44 178 PHE A C 1
ATOM 1458 O O . PHE A 1 178 ? 13.897 -8.206 -18.948 1.00 94.44 178 PHE A O 1
ATOM 1465 N N . THR A 1 179 ? 14.337 -10.175 -17.965 1.00 93.94 179 THR A N 1
ATOM 1466 C CA . THR A 1 179 ? 13.014 -10.746 -18.207 1.00 93.94 179 THR A CA 1
ATOM 1467 C C . THR A 1 179 ? 12.131 -10.567 -16.977 1.00 93.94 179 THR A C 1
ATOM 1469 O O . THR A 1 179 ? 12.623 -10.306 -15.880 1.00 93.94 179 THR A O 1
ATOM 1472 N N . MET A 1 180 ? 10.814 -10.656 -17.171 1.00 95.00 180 MET A N 1
ATOM 1473 C CA . MET A 1 180 ? 9.826 -10.520 -16.101 1.00 95.00 180 MET A CA 1
ATOM 1474 C C . MET A 1 180 ? 8.865 -11.713 -16.102 1.00 95.00 180 MET A C 1
ATOM 1476 O O . MET A 1 180 ? 8.569 -12.254 -17.176 1.00 95.00 180 MET A O 1
ATOM 1480 N N . PRO A 1 181 ? 8.302 -12.086 -14.938 1.00 95.38 181 PRO A N 1
ATOM 1481 C CA . PRO A 1 181 ? 7.335 -13.177 -14.827 1.00 95.38 181 PRO A CA 1
ATOM 1482 C C . PRO A 1 181 ? 6.055 -12.961 -15.644 1.00 95.38 181 PRO A C 1
ATOM 1484 O O . PRO A 1 181 ? 5.433 -13.930 -16.083 1.00 95.38 181 PRO A O 1
ATOM 1487 N N . GLY A 1 182 ? 5.664 -11.701 -15.849 1.00 95.12 182 GLY A N 1
ATOM 1488 C CA . GLY A 1 182 ? 4.519 -11.316 -16.660 1.00 95.12 182 GLY A CA 1
ATOM 1489 C C . GLY A 1 182 ? 3.187 -11.332 -15.912 1.00 95.12 182 GLY A C 1
ATOM 1490 O O . GLY A 1 182 ? 3.110 -10.941 -14.750 1.00 95.12 182 GLY A O 1
ATOM 1491 N N . MET A 1 183 ? 2.119 -11.742 -16.600 1.00 96.81 183 MET A N 1
ATOM 1492 C CA . MET A 1 183 ? 0.753 -11.681 -16.071 1.00 96.81 183 MET A CA 1
ATOM 1493 C C . MET A 1 183 ? 0.535 -12.584 -14.848 1.00 96.81 183 MET A C 1
ATOM 1495 O O . MET A 1 183 ? 1.019 -13.721 -14.770 1.00 96.81 183 MET A O 1
ATOM 1499 N N . ARG A 1 184 ? -0.254 -12.062 -13.914 1.00 97.44 184 ARG A N 1
ATOM 1500 C CA . ARG A 1 184 ? -0.738 -12.701 -12.694 1.00 97.44 184 ARG A CA 1
ATOM 1501 C C . ARG A 1 184 ? -2.206 -12.334 -12.480 1.00 97.44 184 ARG A C 1
ATOM 1503 O O . ARG A 1 184 ? -2.665 -11.295 -12.952 1.00 97.44 184 ARG A O 1
ATOM 1510 N N . ASP A 1 185 ? -2.899 -13.180 -11.734 1.00 97.69 185 ASP A N 1
ATOM 1511 C CA . ASP A 1 185 ? -4.275 -12.950 -11.297 1.00 97.69 185 ASP A CA 1
ATOM 1512 C C . ASP A 1 185 ? -4.281 -12.535 -9.815 1.00 97.69 185 ASP A C 1
ATOM 1514 O O . ASP A 1 185 ? -3.233 -12.500 -9.163 1.00 97.69 185 ASP A O 1
ATOM 1518 N N . ASP A 1 186 ? -5.460 -12.203 -9.294 1.00 96.88 186 ASP A N 1
ATOM 1519 C CA . ASP A 1 186 ? -5.709 -11.936 -7.875 1.00 96.88 186 ASP A CA 1
ATOM 1520 C C . ASP A 1 186 ? -4.933 -10.747 -7.286 1.00 96.88 186 ASP A C 1
ATOM 1522 O O . ASP A 1 186 ? -4.564 -10.767 -6.110 1.00 96.88 186 ASP A O 1
ATOM 1526 N N . TYR A 1 187 ? -4.748 -9.672 -8.068 1.00 97.19 187 TYR A N 1
ATOM 1527 C CA . TYR A 1 187 ? -4.132 -8.421 -7.597 1.00 97.19 187 TYR A CA 1
ATOM 1528 C C . TYR A 1 187 ? -4.785 -7.946 -6.289 1.00 97.19 187 TYR A C 1
ATOM 1530 O O . TYR A 1 187 ? -5.932 -7.492 -6.283 1.00 97.19 187 TYR A O 1
ATOM 1538 N N . TYR A 1 188 ? -4.060 -8.130 -5.181 1.00 96.44 188 TYR A N 1
ATOM 1539 C CA . TYR A 1 188 ? -4.468 -7.850 -3.801 1.00 96.44 188 TYR A CA 1
ATOM 1540 C C . TYR A 1 188 ? -5.900 -8.275 -3.432 1.00 96.44 188 TYR A C 1
ATOM 1542 O O . TYR A 1 188 ? -6.602 -7.575 -2.693 1.00 96.44 188 TYR A O 1
ATOM 1550 N N . ALA A 1 189 ? -6.339 -9.436 -3.932 1.00 95.38 189 ALA A N 1
ATOM 1551 C CA . ALA A 1 189 ? -7.690 -9.947 -3.698 1.00 95.38 189 ALA A CA 1
ATOM 1552 C C . ALA A 1 189 ? -8.008 -10.099 -2.199 1.00 95.38 189 ALA A C 1
ATOM 1554 O O . ALA A 1 189 ? -9.078 -9.688 -1.754 1.00 95.38 189 ALA A O 1
ATOM 1555 N N . ASP A 1 190 ? -7.056 -10.614 -1.415 1.00 94.56 190 ASP A N 1
ATOM 1556 C CA . ASP A 1 190 ? -7.217 -10.828 0.027 1.00 94.56 190 ASP A CA 1
ATOM 1557 C C . ASP A 1 190 ? -7.398 -9.514 0.798 1.00 94.56 190 ASP A C 1
ATOM 1559 O O . ASP A 1 190 ? -8.299 -9.402 1.633 1.00 94.56 190 ASP A O 1
ATOM 1563 N N . ALA A 1 191 ? -6.579 -8.501 0.490 1.00 95.12 191 ALA A N 1
ATOM 1564 C CA . ALA A 1 191 ? -6.666 -7.182 1.113 1.00 95.12 191 ALA A CA 1
ATOM 1565 C C . ALA A 1 191 ? -8.021 -6.529 0.810 1.00 95.12 191 ALA A C 1
ATOM 1567 O O . ALA A 1 191 ? -8.701 -6.054 1.723 1.00 95.12 191 ALA A O 1
ATOM 1568 N N . LEU A 1 192 ? -8.459 -6.562 -0.456 1.00 95.62 192 LEU A N 1
ATOM 1569 C CA . LEU A 1 192 ? -9.785 -6.071 -0.829 1.00 95.62 192 LEU A CA 1
ATOM 1570 C C . LEU A 1 192 ? -10.884 -6.834 -0.082 1.00 95.62 192 LEU A C 1
ATOM 1572 O O . LEU A 1 192 ? -11.785 -6.207 0.477 1.00 95.62 192 LEU A O 1
ATOM 1576 N N . GLN A 1 193 ? -10.820 -8.167 -0.062 1.00 95.62 193 GLN A N 1
ATOM 1577 C CA . GLN A 1 193 ? -11.826 -9.007 0.581 1.00 95.62 193 GLN A CA 1
ATOM 1578 C C . GLN A 1 193 ? -11.956 -8.671 2.067 1.00 95.62 193 GLN A C 1
ATOM 1580 O O . GLN A 1 193 ? -13.072 -8.492 2.557 1.00 95.62 193 GLN A O 1
ATOM 1585 N N . PHE A 1 194 ? -10.838 -8.539 2.781 1.00 96.25 194 PHE A N 1
ATOM 1586 C CA . PHE A 1 194 ? -10.851 -8.155 4.187 1.00 96.25 194 PHE A CA 1
ATOM 1587 C C . PHE A 1 194 ? -11.450 -6.754 4.378 1.00 96.25 194 PHE A C 1
ATOM 1589 O O . PHE A 1 194 ? -12.495 -6.614 5.016 1.00 96.25 194 PHE A O 1
ATOM 1596 N N . TRP A 1 195 ? -10.864 -5.718 3.771 1.00 95.56 195 TRP A N 1
ATOM 1597 C CA . TRP A 1 195 ? -11.255 -4.325 4.029 1.00 95.56 195 TRP A CA 1
ATOM 1598 C C . TRP A 1 195 ? -12.651 -3.952 3.513 1.00 95.56 195 TRP A C 1
ATOM 1600 O O . TRP A 1 195 ? -13.258 -3.013 4.031 1.00 95.56 195 TRP A O 1
ATOM 1610 N N . SER A 1 196 ? -13.187 -4.683 2.532 1.00 93.44 196 SER A N 1
ATOM 1611 C CA . SER A 1 196 ? -14.560 -4.487 2.042 1.00 93.44 196 SER A CA 1
ATOM 1612 C C . SER A 1 196 ? -15.629 -5.198 2.879 1.00 93.44 196 SER A C 1
ATOM 1614 O O . SER A 1 196 ? -16.800 -4.838 2.782 1.00 93.44 196 SER A O 1
ATOM 1616 N N . THR A 1 197 ? -15.257 -6.183 3.709 1.00 95.12 197 THR A N 1
ATOM 1617 C CA . THR A 1 197 ? -16.226 -7.026 4.445 1.00 95.12 197 THR A CA 1
ATOM 1618 C C . THR A 1 197 ? -16.033 -7.061 5.960 1.00 95.12 197 THR A C 1
ATOM 1620 O O . THR A 1 197 ? -16.873 -7.610 6.680 1.00 95.12 197 THR A O 1
ATOM 1623 N N . VAL A 1 198 ? -14.953 -6.469 6.477 1.00 95.81 198 VAL A N 1
ATOM 1624 C CA . VAL A 1 198 ? -14.605 -6.537 7.903 1.00 95.81 198 VAL A CA 1
ATOM 1625 C C . VAL A 1 198 ? -15.668 -5.893 8.804 1.00 95.81 198 VAL A C 1
ATOM 1627 O O . VAL A 1 198 ? -15.951 -6.427 9.881 1.00 95.81 198 VAL A O 1
ATOM 1630 N N . GLY A 1 199 ? -16.353 -4.843 8.345 1.00 94.38 199 GLY A N 1
ATOM 1631 C CA . GLY A 1 199 ? -17.473 -4.242 9.069 1.00 94.38 199 GLY A CA 1
ATOM 1632 C C . GLY A 1 199 ? -18.027 -2.982 8.408 1.00 94.38 199 GLY A C 1
ATOM 1633 O O . GLY A 1 199 ? -17.486 -2.487 7.420 1.00 94.38 199 GLY A O 1
ATOM 1634 N N . ASN A 1 200 ? -19.105 -2.447 8.983 1.00 94.44 200 ASN A N 1
ATOM 1635 C CA . ASN A 1 200 ? -19.693 -1.183 8.546 1.00 94.44 200 ASN A CA 1
ATOM 1636 C C . ASN A 1 200 ? -18.928 -0.004 9.149 1.00 94.44 200 ASN A C 1
ATOM 1638 O O . ASN A 1 200 ? -18.759 0.075 10.371 1.00 94.44 200 ASN A O 1
ATOM 1642 N N . LYS A 1 201 ? -18.504 0.924 8.290 1.00 91.81 201 LYS A N 1
ATOM 1643 C CA . LYS A 1 201 ? -17.800 2.133 8.714 1.00 91.81 201 LYS A CA 1
ATOM 1644 C C . LYS A 1 201 ? -18.756 3.127 9.376 1.00 91.81 201 LYS A C 1
ATOM 1646 O O . LYS A 1 201 ? -19.909 3.255 8.958 1.00 91.81 201 LYS A O 1
ATOM 1651 N N . SER A 1 202 ? -18.290 3.813 10.412 1.00 85.44 202 SER A N 1
ATOM 1652 C CA . SER A 1 202 ? -18.957 4.986 10.969 1.00 85.44 202 SER A CA 1
ATOM 1653 C C . SER A 1 202 ? -18.755 6.172 10.019 1.00 85.44 202 SER A C 1
ATOM 1655 O O . SER A 1 202 ? -17.669 6.390 9.492 1.00 85.44 202 SER A O 1
ATOM 1657 N N . PHE A 1 203 ? -19.808 6.955 9.791 1.00 74.88 203 PHE A N 1
ATOM 1658 C CA . PHE A 1 203 ? -19.665 8.313 9.267 1.00 74.88 203 PHE A CA 1
ATOM 1659 C C . PHE A 1 203 ? -19.639 9.244 10.478 1.00 74.88 203 PHE A C 1
ATOM 1661 O O . PHE A 1 203 ? -20.688 9.642 10.982 1.00 74.88 203 PHE A O 1
ATOM 1668 N N . SER A 1 204 ? -18.442 9.484 11.010 1.00 76.31 204 SER A N 1
ATOM 1669 C CA . SER A 1 204 ? -18.200 10.377 12.141 1.00 76.31 204 SER A CA 1
ATOM 1670 C C . SER A 1 204 ? -17.048 11.298 11.779 1.00 76.31 204 SER A C 1
ATOM 1672 O O . SER A 1 204 ? -15.957 10.819 11.511 1.00 76.31 204 SER A O 1
ATOM 1674 N N . GLU A 1 205 ? -17.276 12.607 11.797 1.00 76.19 205 GLU A N 1
ATOM 1675 C CA . GLU A 1 205 ? -16.226 13.626 11.648 1.00 76.19 205 GLU A CA 1
ATOM 1676 C C . GLU A 1 205 ? -15.613 13.951 13.019 1.00 76.19 205 GLU A C 1
ATOM 1678 O O . GLU A 1 205 ? -15.514 15.106 13.424 1.00 76.19 205 GLU A O 1
ATOM 1683 N N . ARG A 1 206 ? -15.289 12.912 13.795 1.00 82.75 206 ARG A N 1
ATOM 1684 C CA . ARG A 1 206 ? -14.674 13.063 15.116 1.00 82.75 206 ARG A CA 1
ATOM 1685 C C . ARG A 1 206 ? -13.372 12.292 15.137 1.00 82.75 206 ARG A C 1
ATOM 1687 O O . ARG A 1 206 ? -13.390 11.064 15.133 1.00 82.75 206 ARG A O 1
ATOM 1694 N N . TRP A 1 207 ? -12.285 13.040 15.203 1.00 86.44 207 TRP A N 1
ATOM 1695 C CA . TRP A 1 207 ? -10.920 12.544 15.137 1.00 86.44 207 TRP A CA 1
ATOM 1696 C C . TRP A 1 207 ? -10.120 13.056 16.332 1.00 86.44 207 TRP A C 1
ATOM 1698 O O . TRP A 1 207 ? -10.612 13.876 17.114 1.00 86.44 207 TRP A O 1
ATOM 1708 N N . SER A 1 208 ? -8.886 12.567 16.455 1.00 85.19 208 SER A N 1
ATOM 1709 C CA . SER A 1 208 ? -7.895 13.132 17.372 1.00 85.19 208 SER A CA 1
ATOM 1710 C C . SER A 1 208 ? -7.816 14.656 17.173 1.00 85.19 208 SER A C 1
ATOM 1712 O O . SER A 1 208 ? -7.814 15.079 16.017 1.00 85.19 208 SER A O 1
ATOM 1714 N N . PRO A 1 209 ? -7.771 15.480 18.238 1.00 85.12 209 PRO A N 1
ATOM 1715 C CA . PRO A 1 209 ? -7.853 16.943 18.149 1.00 85.12 209 PRO A CA 1
ATOM 1716 C C . PRO A 1 209 ? -6.951 17.620 17.110 1.00 85.12 209 PRO A C 1
ATOM 1718 O O . PRO A 1 209 ? -7.344 18.640 16.546 1.00 85.12 209 PRO A O 1
ATOM 1721 N N . SER A 1 210 ? -5.768 17.065 16.852 1.00 87.00 210 SER A N 1
ATOM 1722 C CA . SER A 1 210 ? -4.805 17.596 15.883 1.00 87.00 210 SER A CA 1
ATOM 1723 C C . SER A 1 210 ? -5.049 17.149 14.432 1.00 87.00 210 SER A C 1
ATOM 1725 O O . SER A 1 210 ? -4.241 17.464 13.559 1.00 87.00 210 SER A O 1
ATOM 1727 N N . LEU A 1 211 ? -6.124 16.400 14.151 1.00 84.44 211 LEU A N 1
ATOM 1728 C CA . LEU A 1 211 ? -6.404 15.785 12.851 1.00 84.44 211 LEU A CA 1
ATOM 1729 C C . LEU A 1 211 ? -7.813 16.114 12.332 1.00 84.44 211 LEU A C 1
ATOM 1731 O O . LEU A 1 211 ? -8.805 15.984 13.042 1.00 84.44 211 LEU A O 1
ATOM 1735 N N . ASP A 1 212 ? -7.907 16.419 11.036 1.00 84.25 212 ASP A N 1
ATOM 1736 C CA . ASP A 1 212 ? -9.188 16.653 10.344 1.00 84.25 212 ASP A CA 1
ATOM 1737 C C . ASP A 1 212 ? -9.751 15.390 9.663 1.00 84.25 212 ASP A C 1
ATOM 1739 O O . ASP A 1 212 ? -10.899 15.357 9.215 1.00 84.25 212 ASP A O 1
ATOM 1743 N N . THR A 1 213 ? -8.941 14.335 9.554 1.00 86.19 213 THR A N 1
ATOM 1744 C CA . THR A 1 213 ? -9.302 13.065 8.915 1.00 86.19 213 THR A CA 1
ATOM 1745 C C . THR A 1 213 ? -8.474 11.914 9.481 1.00 86.19 213 THR A C 1
ATOM 1747 O O . THR A 1 213 ? -7.374 12.113 10.003 1.00 86.19 213 THR A O 1
ATOM 1750 N N . PHE A 1 214 ? -8.977 10.689 9.329 1.00 88.06 214 PHE A N 1
ATOM 1751 C CA . PHE A 1 214 ? -8.213 9.485 9.628 1.00 88.06 214 PHE A CA 1
ATOM 1752 C C . PHE A 1 214 ? -7.288 9.123 8.456 1.00 88.06 214 PHE A C 1
ATOM 1754 O O . PHE A 1 214 ? -7.745 8.661 7.406 1.00 88.06 214 PHE A O 1
ATOM 1761 N N . LEU A 1 215 ? -5.979 9.276 8.662 1.00 87.56 215 LEU A N 1
ATOM 1762 C CA . LEU A 1 215 ? -4.924 8.742 7.796 1.00 87.56 215 LEU A CA 1
ATOM 1763 C C . LEU A 1 215 ? -4.062 7.783 8.611 1.00 87.56 215 LEU A C 1
ATOM 1765 O O . LEU A 1 215 ? -3.620 8.133 9.704 1.00 87.56 215 LEU A O 1
ATOM 1769 N N . ILE A 1 216 ? -3.813 6.582 8.085 1.00 91.25 216 ILE A N 1
ATOM 1770 C CA . ILE A 1 216 ? -3.083 5.553 8.834 1.00 91.25 216 ILE A CA 1
ATOM 1771 C C . ILE A 1 216 ? -1.639 5.972 9.126 1.00 91.25 216 ILE A C 1
ATOM 1773 O O . ILE A 1 216 ? -1.155 5.706 10.219 1.00 91.25 216 ILE A O 1
ATOM 1777 N N . THR A 1 217 ? -0.989 6.728 8.243 1.00 88.50 217 THR A N 1
ATOM 1778 C CA . THR A 1 217 ? 0.345 7.290 8.506 1.00 88.50 217 THR A CA 1
ATOM 1779 C C . THR A 1 217 ? 0.363 8.232 9.712 1.00 88.50 217 THR A C 1
ATOM 1781 O O . THR A 1 217 ? 1.288 8.170 10.517 1.00 88.50 217 THR A O 1
ATOM 1784 N N . ASN A 1 218 ? -0.694 9.025 9.932 1.00 89.62 218 ASN A N 1
ATOM 1785 C CA . ASN A 1 218 ? -0.804 9.892 11.116 1.00 89.62 218 ASN A CA 1
ATOM 1786 C C . ASN A 1 218 ? -1.007 9.101 12.418 1.00 89.62 218 ASN A C 1
ATOM 1788 O O . ASN A 1 218 ? -0.793 9.634 13.503 1.00 89.62 218 ASN A O 1
ATOM 1792 N N . LEU A 1 219 ? -1.423 7.837 12.317 1.00 92.44 219 LEU A N 1
ATOM 1793 C CA . LEU A 1 219 ? -1.467 6.906 13.438 1.00 92.44 219 LEU A CA 1
ATOM 1794 C C . LEU A 1 219 ? -0.117 6.200 13.624 1.00 92.44 219 LEU A C 1
ATOM 1796 O O . LEU A 1 219 ? 0.370 6.085 14.746 1.00 92.44 219 LEU A O 1
ATOM 1800 N N . VAL A 1 220 ? 0.494 5.723 12.539 1.00 94.62 220 VAL A N 1
ATOM 1801 C CA . VAL A 1 220 ? 1.720 4.921 12.600 1.00 94.62 220 VAL A CA 1
ATOM 1802 C C . VAL A 1 220 ? 2.937 5.767 12.975 1.00 94.62 220 VAL A C 1
ATOM 1804 O O . VAL A 1 220 ? 3.746 5.320 13.790 1.00 94.62 220 VAL A O 1
ATOM 1807 N N . ALA A 1 221 ? 3.071 6.978 12.427 1.00 93.56 221 ALA A N 1
ATOM 1808 C CA . ALA A 1 221 ? 4.266 7.793 12.620 1.00 93.56 221 ALA A CA 1
ATOM 1809 C C . ALA A 1 221 ? 4.549 8.128 14.097 1.00 93.56 221 ALA A C 1
ATOM 1811 O O . ALA A 1 221 ? 5.658 7.825 14.548 1.00 93.56 221 ALA A O 1
ATOM 1812 N N . PRO A 1 222 ? 3.576 8.614 14.898 1.00 95.31 222 PRO A N 1
ATOM 1813 C CA . PRO A 1 222 ? 3.793 8.839 16.328 1.00 95.31 222 PRO A CA 1
ATOM 1814 C C . PRO A 1 222 ? 4.158 7.561 17.094 1.00 95.31 222 PRO A C 1
ATOM 1816 O O . PRO A 1 222 ? 5.053 7.588 17.934 1.00 95.31 222 PRO A O 1
ATOM 1819 N N . ILE A 1 223 ? 3.528 6.421 16.775 1.00 95.25 223 ILE A N 1
ATOM 1820 C CA . ILE A 1 223 ? 3.816 5.132 17.429 1.00 95.25 223 ILE A CA 1
ATOM 1821 C C . ILE A 1 223 ? 5.260 4.701 17.162 1.00 95.25 223 ILE A C 1
ATOM 1823 O O . ILE A 1 223 ? 5.995 4.360 18.090 1.00 95.25 223 ILE A O 1
ATOM 1827 N N . VAL A 1 224 ? 5.689 4.706 15.898 1.00 94.19 224 VAL A N 1
ATOM 1828 C CA . VAL A 1 224 ? 7.050 4.288 15.538 1.00 94.19 224 VAL A CA 1
ATOM 1829 C C . VAL A 1 224 ? 8.077 5.249 16.125 1.00 94.19 224 VAL A C 1
ATOM 1831 O O . VAL A 1 224 ? 9.106 4.798 16.638 1.00 94.19 224 VAL A O 1
ATOM 1834 N N . SER A 1 225 ? 7.798 6.552 16.098 1.00 94.94 225 SER A N 1
ATOM 1835 C CA . SER A 1 225 ? 8.679 7.542 16.707 1.00 94.94 225 SER A CA 1
ATOM 1836 C C . SER A 1 225 ? 8.827 7.337 18.206 1.00 94.94 225 SER A C 1
ATOM 1838 O O . SER A 1 225 ? 9.961 7.300 18.682 1.00 94.94 225 SER A O 1
ATOM 1840 N N . HIS A 1 226 ? 7.729 7.091 18.922 1.00 95.44 226 HIS A N 1
ATOM 1841 C CA . HIS A 1 226 ? 7.756 6.783 20.350 1.00 95.44 226 HIS A CA 1
ATOM 1842 C C . HIS A 1 226 ? 8.574 5.520 20.660 1.00 95.44 226 HIS A C 1
ATOM 1844 O O . HIS A 1 226 ? 9.443 5.519 21.531 1.00 95.44 226 HIS A O 1
ATOM 1850 N N . LEU A 1 227 ? 8.369 4.445 19.892 1.00 93.56 227 LEU A N 1
ATOM 1851 C CA . LEU A 1 227 ? 9.085 3.177 20.088 1.00 93.56 227 LEU A CA 1
ATOM 1852 C C . LEU A 1 227 ? 10.588 3.273 19.798 1.00 93.56 227 LEU A C 1
ATOM 1854 O O . LEU A 1 227 ? 11.386 2.557 20.403 1.00 93.56 227 LEU A O 1
ATOM 1858 N N . THR A 1 228 ? 10.979 4.109 18.836 1.00 91.62 228 THR A N 1
ATOM 1859 C CA . THR A 1 228 ? 12.373 4.206 18.373 1.00 91.62 228 THR A CA 1
ATOM 1860 C C . THR A 1 228 ? 13.127 5.396 18.955 1.00 91.62 228 THR A C 1
ATOM 1862 O O . THR A 1 228 ? 14.352 5.442 18.834 1.00 91.62 228 THR A O 1
ATOM 1865 N N . ASN A 1 229 ? 12.425 6.329 19.604 1.00 93.69 229 ASN A N 1
ATOM 1866 C CA . ASN A 1 229 ? 12.944 7.619 20.057 1.00 93.69 229 ASN A CA 1
ATOM 1867 C C . ASN A 1 229 ? 13.609 8.423 18.917 1.00 93.69 229 ASN A C 1
ATOM 1869 O O . ASN A 1 229 ? 14.654 9.057 19.096 1.00 93.69 229 ASN A O 1
ATOM 1873 N N . VAL A 1 230 ? 13.028 8.338 17.716 1.00 91.19 230 VAL A N 1
ATOM 1874 C CA . VAL A 1 230 ? 13.471 9.034 16.500 1.00 91.19 230 VAL A CA 1
ATOM 1875 C C . VAL A 1 230 ? 12.244 9.544 15.749 1.00 91.19 230 VAL A C 1
ATOM 1877 O O . VAL A 1 230 ? 11.329 8.776 15.460 1.00 91.19 230 VAL A O 1
ATOM 1880 N N . SER A 1 231 ? 12.223 10.826 15.371 1.00 91.38 231 SER A N 1
ATOM 1881 C CA . SER A 1 231 ? 11.170 11.326 14.480 1.00 91.38 231 SER A CA 1
ATOM 1882 C C . SER A 1 231 ? 11.319 10.690 13.098 1.00 91.38 231 SER A C 1
ATOM 1884 O O . SER A 1 231 ? 12.373 10.829 12.474 1.00 91.38 231 SER A O 1
ATOM 1886 N N . ILE A 1 232 ? 10.289 9.971 12.644 1.00 86.81 232 ILE A N 1
ATOM 1887 C CA . ILE A 1 232 ? 10.274 9.335 11.317 1.00 86.81 232 ILE A CA 1
ATOM 1888 C C . ILE A 1 232 ? 9.526 10.160 10.267 1.00 86.81 232 ILE A C 1
ATOM 1890 O O . ILE A 1 232 ? 9.464 9.767 9.104 1.00 86.81 232 ILE A O 1
ATOM 1894 N N . ASP A 1 233 ? 8.977 11.303 10.669 1.00 85.44 233 ASP A N 1
ATOM 1895 C CA . ASP A 1 233 ? 8.320 12.248 9.776 1.00 85.44 233 ASP A CA 1
ATOM 1896 C C . ASP A 1 233 ? 9.297 13.351 9.369 1.00 85.44 233 ASP A C 1
ATOM 1898 O O . ASP A 1 233 ? 10.159 13.782 10.138 1.00 85.44 233 ASP A O 1
ATOM 1902 N N . VAL A 1 234 ? 9.163 13.793 8.125 1.00 80.88 234 VAL A N 1
ATOM 1903 C CA . VAL A 1 234 ? 10.014 14.815 7.521 1.00 80.88 234 VAL A CA 1
ATOM 1904 C C . VAL A 1 234 ? 9.733 16.211 8.066 1.00 80.88 234 VAL A C 1
ATOM 1906 O O . VAL A 1 234 ? 10.608 17.073 7.958 1.00 80.88 234 VAL A O 1
ATOM 1909 N N . ASP A 1 235 ? 8.541 16.448 8.626 1.00 86.44 235 ASP A N 1
ATOM 1910 C CA . ASP A 1 235 ? 8.093 17.785 9.029 1.00 86.44 235 ASP A CA 1
ATOM 1911 C C . ASP A 1 235 ? 7.842 17.966 10.536 1.00 86.44 235 ASP A C 1
ATOM 1913 O O . ASP A 1 235 ? 7.590 19.095 10.967 1.00 86.44 235 ASP A O 1
ATOM 1917 N N . LYS A 1 236 ? 7.985 16.910 11.354 1.00 90.56 236 LYS A N 1
ATOM 1918 C CA . LYS A 1 236 ? 7.766 16.975 12.813 1.00 90.56 236 LYS A CA 1
ATOM 1919 C C . LYS A 1 236 ? 9.029 16.687 13.608 1.00 90.56 236 LYS A C 1
ATOM 1921 O O . LYS A 1 236 ? 9.837 15.821 13.267 1.00 90.56 236 LYS A O 1
ATOM 1926 N N . THR A 1 237 ? 9.188 17.396 14.718 1.00 94.44 237 THR A N 1
ATOM 1927 C CA . THR A 1 237 ? 10.210 17.095 15.723 1.00 94.44 237 THR A CA 1
ATOM 1928 C C . THR A 1 237 ? 9.816 15.874 16.553 1.00 94.44 237 THR A C 1
ATOM 1930 O O . THR A 1 237 ? 8.661 15.453 16.569 1.00 94.44 237 THR A O 1
ATOM 1933 N N . MET A 1 238 ? 10.781 15.316 17.290 1.00 95.56 238 MET A N 1
ATOM 1934 C CA . MET A 1 238 ? 10.499 14.227 18.227 1.00 95.56 238 MET A CA 1
ATOM 1935 C C . MET A 1 238 ? 9.501 14.654 19.318 1.00 95.56 238 MET A C 1
ATOM 1937 O O . MET A 1 238 ? 8.586 13.901 19.622 1.00 95.56 238 MET A O 1
ATOM 1941 N N . ASP A 1 239 ? 9.611 15.879 19.845 1.00 96.38 239 ASP A N 1
ATOM 1942 C CA . ASP A 1 239 ? 8.678 16.396 20.859 1.00 96.38 239 ASP A CA 1
ATOM 1943 C C . ASP A 1 239 ? 7.238 16.478 20.326 1.00 96.38 239 ASP A C 1
ATOM 1945 O O . ASP A 1 239 ? 6.296 16.097 21.017 1.00 96.38 239 ASP A O 1
ATOM 1949 N N . GLN A 1 240 ? 7.068 16.921 19.074 1.00 95.25 240 GLN A N 1
ATOM 1950 C CA . GLN A 1 240 ? 5.760 16.939 18.412 1.00 95.25 240 GLN A CA 1
ATOM 1951 C C . GLN A 1 240 ? 5.212 15.520 18.212 1.00 95.25 240 GLN A C 1
ATOM 1953 O O . GLN A 1 240 ? 4.011 15.301 18.344 1.00 95.25 240 GLN A O 1
ATOM 1958 N N . MET A 1 241 ? 6.078 14.547 17.919 1.00 95.62 241 MET A N 1
ATOM 1959 C CA . MET A 1 241 ? 5.670 13.148 17.790 1.00 95.62 241 MET A CA 1
ATOM 1960 C C . MET A 1 241 ? 5.243 12.519 19.113 1.00 95.62 241 MET A C 1
ATOM 1962 O O . MET A 1 241 ? 4.255 11.789 19.132 1.00 95.62 241 MET A O 1
ATOM 1966 N N . GLU A 1 242 ? 5.929 12.825 20.214 1.00 96.69 242 GLU A N 1
ATOM 1967 C CA . GLU A 1 242 ? 5.497 12.394 21.548 1.00 96.69 242 GLU A CA 1
ATOM 1968 C C . GLU A 1 242 ? 4.138 12.998 21.918 1.00 96.69 242 GLU A C 1
ATOM 1970 O O . GLU A 1 242 ? 3.258 12.284 22.398 1.00 96.69 242 GLU A O 1
ATOM 1975 N N . GLU A 1 243 ? 3.930 14.293 21.657 1.00 95.94 243 GLU A N 1
ATOM 1976 C CA . GLU A 1 243 ? 2.640 14.948 21.900 1.00 95.94 243 GLU A CA 1
ATOM 1977 C C . GLU A 1 243 ? 1.510 14.259 21.124 1.00 95.94 243 GLU A C 1
ATOM 1979 O O . GLU A 1 243 ? 0.492 13.890 21.715 1.00 95.94 243 GLU A O 1
ATOM 1984 N N . LEU A 1 244 ? 1.725 13.997 19.830 1.00 95.44 244 LEU A N 1
ATOM 1985 C CA . LEU A 1 244 ? 0.767 13.272 18.998 1.00 95.44 244 LEU A CA 1
ATOM 1986 C C . LEU A 1 244 ? 0.532 11.846 19.502 1.00 95.44 244 LEU A C 1
ATOM 1988 O O . LEU A 1 244 ? -0.611 11.401 19.539 1.00 95.44 244 LEU A O 1
ATOM 1992 N N . PHE A 1 245 ? 1.574 11.129 19.928 1.00 96.56 245 PHE A N 1
ATOM 1993 C CA . PHE A 1 245 ? 1.429 9.781 20.477 1.00 96.56 245 PHE A CA 1
ATOM 1994 C C . PHE A 1 245 ? 0.511 9.770 21.709 1.00 96.56 245 PHE A C 1
ATOM 1996 O O . PHE A 1 245 ? -0.455 9.004 21.757 1.00 96.56 245 PHE A O 1
ATOM 2003 N N . PHE A 1 246 ? 0.743 10.659 22.679 1.00 97.00 246 PHE A N 1
ATOM 2004 C CA . PHE A 1 246 ? -0.112 10.735 23.866 1.00 97.00 246 PHE A CA 1
ATOM 2005 C C . PHE A 1 246 ? -1.523 11.237 23.548 1.00 97.00 246 PHE A C 1
ATOM 2007 O O . PHE A 1 246 ? -2.484 10.751 24.147 1.00 97.00 246 PHE A O 1
ATOM 2014 N N . GLU A 1 247 ? -1.680 12.179 22.613 1.00 96.25 247 GLU A N 1
ATOM 2015 C C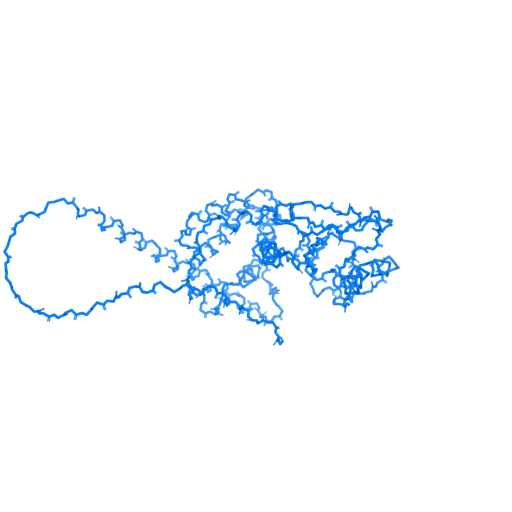A . GLU A 1 247 ? -2.997 12.625 22.142 1.00 96.25 247 GLU A CA 1
ATOM 2016 C C . GLU A 1 247 ? -3.811 11.441 21.603 1.00 96.25 247 GLU A C 1
ATOM 2018 O O . GLU A 1 247 ? -4.951 11.223 22.024 1.00 96.25 247 GLU A O 1
ATOM 2023 N N . ARG A 1 248 ? -3.190 10.628 20.743 1.00 94.81 248 ARG A N 1
ATOM 2024 C CA . ARG A 1 248 ? -3.778 9.431 20.135 1.00 94.81 248 ARG A CA 1
ATOM 2025 C C . ARG A 1 248 ? -4.222 8.406 21.176 1.00 94.81 248 ARG A C 1
ATOM 2027 O O . ARG A 1 248 ? -5.358 7.931 21.120 1.00 94.81 248 ARG A O 1
ATOM 2034 N N . GLU A 1 249 ? -3.354 8.070 22.128 1.00 96.69 249 GLU A N 1
ATOM 2035 C CA . GLU A 1 249 ? -3.671 7.099 23.186 1.00 96.69 249 GLU A CA 1
ATOM 2036 C C . GLU A 1 249 ? -4.806 7.598 24.096 1.00 96.69 249 GLU A C 1
ATOM 2038 O O . GLU A 1 249 ? -5.741 6.851 24.399 1.00 96.69 249 GLU A O 1
ATOM 2043 N N . ASN A 1 250 ? -4.786 8.882 24.469 1.00 97.06 250 ASN A N 1
ATOM 2044 C CA . ASN A 1 250 ? -5.855 9.488 25.264 1.00 97.06 250 ASN A CA 1
ATOM 2045 C C . ASN A 1 250 ? -7.194 9.487 24.513 1.00 97.06 250 ASN A C 1
ATOM 2047 O O . ASN A 1 250 ? -8.232 9.163 25.098 1.00 97.06 250 ASN A O 1
ATOM 2051 N N . PHE A 1 251 ? -7.171 9.810 23.219 1.00 95.88 251 PHE A N 1
ATOM 2052 C CA . PHE A 1 251 ? -8.364 9.815 22.379 1.00 95.88 251 PHE A CA 1
ATOM 2053 C C . PHE A 1 251 ? -8.967 8.410 22.233 1.00 95.88 251 PHE A C 1
ATOM 2055 O O . PHE A 1 251 ? -10.180 8.237 22.369 1.00 95.88 251 PHE A O 1
ATOM 2062 N N . LEU A 1 252 ? -8.140 7.375 22.053 1.00 96.25 252 LEU A N 1
ATOM 2063 C CA . LEU A 1 252 ? -8.618 5.989 22.025 1.00 96.25 252 LEU A CA 1
ATOM 2064 C C . LEU A 1 252 ? -9.303 5.587 23.339 1.00 96.25 252 LEU A C 1
ATOM 2066 O O . LEU A 1 252 ? -10.358 4.944 23.319 1.00 96.25 252 LEU A O 1
ATOM 2070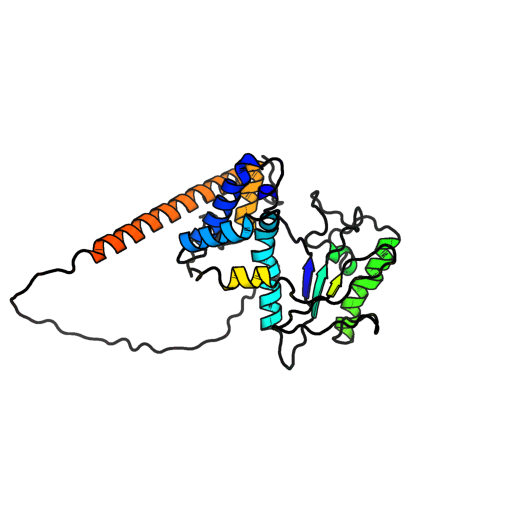 N N . GLU A 1 253 ? -8.736 5.962 24.486 1.00 97.50 253 GLU A N 1
ATOM 2071 C CA . GLU A 1 253 ? -9.345 5.666 25.787 1.00 97.50 253 GLU A CA 1
ATOM 2072 C C . GLU A 1 253 ? -10.679 6.395 25.999 1.00 97.50 253 GLU A C 1
ATOM 2074 O O . GLU A 1 253 ? -11.621 5.812 26.556 1.00 97.50 253 GLU A O 1
ATOM 2079 N N . GLU A 1 254 ? -10.807 7.625 25.495 1.00 96.69 254 GLU A N 1
ATOM 2080 C CA . GLU A 1 254 ? -12.076 8.357 25.456 1.00 96.69 254 GLU A CA 1
ATOM 2081 C C . GLU A 1 254 ? -13.125 7.605 24.623 1.00 96.69 254 GLU A C 1
ATOM 2083 O O . GLU A 1 254 ? -14.212 7.298 25.128 1.00 96.69 254 GLU A O 1
ATOM 2088 N N . LEU A 1 255 ? -12.782 7.206 23.392 1.00 95.31 255 LEU A N 1
ATOM 2089 C CA . LEU A 1 255 ? -13.677 6.446 22.510 1.00 95.31 255 LEU A CA 1
ATOM 2090 C C . LEU A 1 255 ? -14.121 5.121 23.147 1.00 95.31 255 LEU A C 1
ATOM 2092 O O . LEU A 1 255 ? -15.309 4.769 23.129 1.00 95.31 255 LEU A O 1
ATOM 2096 N N . LYS A 1 256 ? -13.190 4.395 23.778 1.00 96.81 256 LYS A N 1
ATOM 2097 C CA . LYS A 1 256 ? -13.488 3.168 24.532 1.00 96.81 256 LYS A CA 1
ATOM 2098 C C . LYS A 1 256 ? -14.438 3.435 25.698 1.00 96.81 256 LYS A C 1
ATOM 2100 O O . LYS A 1 256 ? -15.363 2.651 25.941 1.00 96.81 256 LYS A O 1
ATOM 2105 N N . LEU A 1 257 ? -14.238 4.519 26.448 1.00 96.75 257 LEU A N 1
ATOM 2106 C CA . LEU A 1 257 ? -15.109 4.886 27.564 1.00 96.75 257 LEU A CA 1
ATOM 2107 C C . LEU A 1 257 ? -16.531 5.208 27.096 1.00 96.75 257 LEU A C 1
ATOM 2109 O O . LEU A 1 257 ? -17.491 4.659 27.649 1.00 96.75 257 LEU A O 1
ATOM 2113 N N . GLU A 1 258 ? -16.672 6.033 26.064 1.00 94.38 258 GLU A N 1
ATOM 2114 C CA . GLU A 1 258 ? -17.970 6.384 25.485 1.00 94.38 258 GLU A CA 1
ATOM 2115 C C . GLU A 1 258 ? -18.715 5.155 24.972 1.00 94.38 258 GLU A C 1
ATOM 2117 O O . GLU A 1 258 ? -19.904 4.966 25.259 1.00 94.38 258 GLU A O 1
ATOM 2122 N N . ARG A 1 259 ? -18.001 4.262 24.278 1.00 94.31 259 ARG A N 1
ATOM 2123 C CA . ARG A 1 259 ? -18.549 2.992 23.804 1.00 94.31 259 ARG A CA 1
ATOM 2124 C C . ARG A 1 259 ? -19.074 2.139 24.960 1.00 94.31 259 ARG A C 1
ATOM 2126 O O . ARG A 1 259 ? -20.210 1.659 24.892 1.00 94.31 259 ARG A O 1
ATOM 2133 N N . ARG A 1 260 ? -18.315 2.012 26.058 1.00 95.31 260 ARG A N 1
ATOM 2134 C CA . ARG A 1 260 ? -18.758 1.301 27.276 1.00 95.31 260 ARG A CA 1
ATOM 2135 C C . ARG A 1 260 ? -20.018 1.921 27.886 1.00 95.31 260 ARG A C 1
ATOM 2137 O O . ARG A 1 260 ? -20.909 1.184 28.312 1.00 95.31 260 ARG A O 1
ATOM 2144 N N . ILE A 1 261 ? -20.112 3.252 27.934 1.00 95.31 261 ILE A N 1
ATOM 2145 C CA . ILE A 1 261 ? -21.296 3.962 28.447 1.00 95.31 261 ILE A CA 1
ATOM 2146 C C . ILE A 1 261 ? -22.511 3.694 27.550 1.00 95.31 261 ILE A C 1
ATOM 2148 O O . ILE A 1 261 ? -23.572 3.321 28.057 1.00 95.31 261 ILE A O 1
ATOM 2152 N N . LYS A 1 262 ? -22.349 3.801 26.226 1.00 92.25 262 LYS A N 1
ATOM 2153 C CA . LYS A 1 262 ? -23.408 3.539 25.241 1.00 92.25 262 LYS A CA 1
ATOM 2154 C C . LYS A 1 262 ? -23.964 2.120 25.368 1.00 92.25 262 LYS A C 1
ATOM 2156 O O . LYS A 1 262 ? -25.179 1.945 25.449 1.00 92.25 262 LYS A O 1
ATOM 2161 N N . LEU A 1 263 ? -23.090 1.116 25.461 1.00 92.12 263 LEU A N 1
ATOM 2162 C CA . LEU A 1 263 ? -23.495 -0.285 25.622 1.00 92.12 263 LEU A CA 1
ATOM 2163 C C . LEU A 1 263 ? -24.254 -0.525 26.939 1.00 92.12 263 LEU A C 1
ATOM 2165 O O . LEU A 1 263 ? -25.280 -1.206 26.940 1.00 92.12 263 LEU A O 1
ATOM 2169 N N . LYS A 1 264 ? -23.815 0.084 28.051 1.00 90.88 264 LYS A N 1
ATOM 2170 C CA . LYS A 1 264 ? -24.531 0.010 29.340 1.00 90.88 264 LYS A CA 1
ATOM 2171 C C . LYS A 1 264 ? -25.904 0.686 29.286 1.00 90.88 264 LYS A C 1
ATOM 2173 O O . LYS A 1 264 ? -26.866 0.136 29.816 1.00 90.88 264 LYS A O 1
ATOM 2178 N N . GLY A 1 265 ? -26.013 1.839 28.623 1.00 84.25 265 GLY A N 1
ATOM 2179 C CA . GLY A 1 265 ? -27.289 2.535 28.423 1.00 84.25 265 GLY A CA 1
ATOM 2180 C C . GLY A 1 265 ? -28.289 1.718 27.598 1.00 84.25 265 GLY A C 1
ATOM 2181 O O . GLY A 1 265 ? -29.472 1.660 27.933 1.00 84.25 265 GLY A O 1
ATOM 2182 N N . MET A 1 266 ? -27.811 1.014 26.568 1.00 75.62 266 MET A N 1
ATOM 2183 C CA . MET A 1 266 ? -28.638 0.106 25.764 1.00 75.62 266 MET A CA 1
ATOM 2184 C C . MET A 1 266 ? -29.074 -1.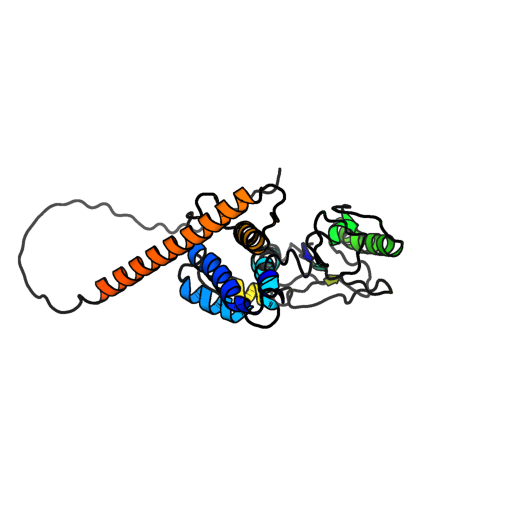139 26.553 1.00 75.62 266 MET A C 1
ATOM 2186 O O . MET A 1 266 ? -30.231 -1.546 26.453 1.00 75.62 266 MET A O 1
ATOM 2190 N N . ALA A 1 267 ? -28.194 -1.704 27.384 1.00 70.62 267 ALA A N 1
ATOM 2191 C CA . ALA A 1 267 ? -28.528 -2.836 28.251 1.00 70.62 267 ALA A CA 1
ATOM 2192 C C . ALA A 1 267 ? -29.545 -2.465 29.353 1.00 70.62 267 ALA A C 1
ATOM 2194 O O . ALA A 1 267 ? -30.417 -3.270 29.681 1.00 70.62 267 ALA A O 1
ATOM 2195 N N . GLY A 1 268 ? -29.485 -1.238 29.888 1.00 55.41 268 GLY A N 1
ATOM 2196 C CA . GLY A 1 268 ? -30.426 -0.738 30.898 1.00 55.41 268 GLY A CA 1
ATOM 2197 C C . GLY A 1 268 ? -31.861 -0.582 30.379 1.00 55.41 268 GLY A C 1
ATOM 2198 O O . GLY A 1 268 ? -32.808 -0.995 31.051 1.00 55.41 268 GLY A O 1
ATOM 2199 N N . ASN A 1 269 ? -32.027 -0.080 29.150 1.00 51.03 269 ASN A N 1
ATOM 2200 C CA . ASN A 1 269 ? -33.343 0.113 28.524 1.00 51.03 269 ASN A CA 1
ATOM 2201 C C . ASN A 1 269 ? -34.016 -1.188 28.041 1.00 51.03 269 ASN A C 1
ATOM 2203 O O . ASN A 1 269 ? -35.213 -1.183 27.763 1.00 51.03 269 ASN A O 1
ATOM 2207 N N . GLY A 1 270 ? -33.290 -2.310 27.975 1.00 46.81 270 GLY A N 1
ATOM 2208 C CA . GLY A 1 270 ? -33.840 -3.623 27.609 1.00 46.81 270 GLY A CA 1
ATOM 2209 C C . GLY A 1 270 ? -34.515 -4.392 28.754 1.00 46.81 270 GLY A C 1
ATOM 2210 O O . GLY A 1 270 ? -35.069 -5.461 28.512 1.00 46.81 270 GLY A O 1
ATOM 2211 N N . SER A 1 271 ? -34.478 -3.881 29.994 1.00 39.47 271 SER A N 1
ATOM 2212 C CA . SER A 1 271 ? -34.928 -4.614 31.196 1.00 39.47 271 SER A CA 1
ATOM 2213 C C . SER A 1 271 ? -36.248 -4.131 31.821 1.00 39.47 271 SER A C 1
ATOM 2215 O O . SER A 1 271 ? -36.731 -4.740 32.773 1.00 39.47 271 SER A O 1
ATOM 2217 N N . LEU A 1 272 ? -36.895 -3.099 31.267 1.00 41.59 272 LEU A N 1
ATOM 2218 C CA . LEU A 1 272 ? -38.183 -2.578 31.754 1.00 41.59 272 LEU A CA 1
ATOM 2219 C C . LEU A 1 272 ? -39.320 -2.889 30.771 1.00 41.59 272 LEU A C 1
ATOM 2221 O O . LEU A 1 272 ? -39.996 -2.010 30.249 1.00 41.59 272 LEU A O 1
ATOM 2225 N N . GLY A 1 273 ? -39.525 -4.179 30.509 1.00 40.28 273 GLY A N 1
ATOM 2226 C CA . GLY A 1 273 ? -40.627 -4.694 29.698 1.00 40.28 273 GLY A CA 1
ATOM 2227 C C . GLY A 1 273 ? -41.420 -5.749 30.458 1.00 40.28 273 GLY A C 1
ATOM 2228 O O . GLY A 1 273 ? -41.377 -6.922 30.103 1.00 40.28 273 GLY A O 1
ATOM 2229 N N . GLY A 1 274 ? -42.123 -5.363 31.526 1.00 34.28 274 GLY A N 1
ATOM 2230 C CA . GLY A 1 274 ? -42.900 -6.327 32.304 1.00 34.28 274 GLY A CA 1
ATOM 2231 C C . GLY A 1 274 ? -43.764 -5.732 33.409 1.00 34.28 274 GLY A C 1
ATOM 2232 O O . GLY A 1 274 ? -43.386 -5.784 34.570 1.00 34.28 274 GLY A O 1
ATOM 2233 N N . LYS A 1 275 ? -44.978 -5.322 33.019 1.00 36.19 275 LYS A N 1
ATOM 2234 C CA . LYS A 1 275 ? -46.154 -4.971 33.840 1.00 36.19 275 LYS A CA 1
ATOM 2235 C C . LYS A 1 275 ? -46.180 -3.569 34.449 1.00 36.19 275 LYS A C 1
ATOM 2237 O O . LYS A 1 275 ? -45.830 -3.377 35.602 1.00 36.19 275 LYS A O 1
ATOM 2242 N N . GLU A 1 276 ? -46.884 -2.678 33.758 1.00 31.97 276 GLU A N 1
ATOM 2243 C CA . GLU A 1 276 ? -47.878 -1.860 34.449 1.00 31.97 276 GLU A CA 1
ATOM 2244 C C . GLU A 1 276 ? -49.125 -1.675 33.577 1.00 31.97 276 GLU A C 1
ATOM 2246 O O . GLU A 1 276 ? -49.080 -1.187 32.449 1.00 31.97 276 GLU A O 1
ATOM 2251 N N . GLN A 1 277 ? -50.255 -2.161 34.093 1.00 34.03 277 GLN A N 1
ATOM 2252 C CA . GLN A 1 277 ? -51.583 -1.941 33.538 1.00 34.03 277 GLN A CA 1
ATOM 2253 C C . GLN A 1 277 ? -52.294 -0.866 34.370 1.00 34.03 277 GLN A C 1
ATOM 2255 O O . GLN A 1 277 ? -52.415 -1.012 35.581 1.00 34.03 277 GLN A O 1
ATOM 2260 N N . LYS A 1 278 ? -52.920 0.065 33.635 1.00 33.38 278 LYS A N 1
ATOM 2261 C CA . LYS A 1 278 ? -54.133 0.858 33.938 1.00 33.38 278 LYS A CA 1
ATOM 2262 C C . LYS A 1 278 ? -54.019 2.207 34.684 1.00 33.38 278 LYS A C 1
ATOM 2264 O O . LYS A 1 278 ? -54.089 2.266 35.901 1.00 33.38 278 LYS A O 1
ATOM 2269 N N . LYS A 1 279 ? -54.253 3.247 33.861 1.00 31.19 279 LYS A N 1
ATOM 2270 C CA . LYS A 1 279 ? -55.464 4.113 33.770 1.00 31.19 279 LYS A CA 1
ATOM 2271 C C . LYS A 1 279 ? -55.398 5.564 34.291 1.00 31.19 279 LYS A C 1
ATOM 2273 O O . LYS A 1 279 ? -54.999 5.839 35.410 1.00 31.19 279 LYS A O 1
ATOM 2278 N N . THR A 1 280 ? -56.074 6.395 33.477 1.00 31.30 280 THR A N 1
ATOM 2279 C CA . THR A 1 280 ? -56.612 7.768 33.653 1.00 31.30 280 THR A CA 1
ATOM 2280 C C . THR A 1 280 ? -55.622 8.901 33.367 1.00 31.30 280 THR A C 1
ATOM 2282 O O . THR A 1 280 ? -54.507 8.849 33.850 1.00 31.30 280 THR A O 1
ATOM 2285 N N . GLY A 1 281 ? -55.918 9.945 32.587 1.00 27.06 281 GLY A N 1
ATOM 2286 C CA . GLY A 1 281 ? -57.089 10.340 31.796 1.00 27.06 281 GLY A CA 1
ATOM 2287 C C . GLY A 1 281 ? -56.968 11.835 31.431 1.00 27.06 281 GLY A C 1
ATOM 2288 O O . GLY A 1 281 ? -56.509 12.585 32.278 1.00 27.06 281 GLY A O 1
ATOM 2289 N N . CYS A 1 282 ? -57.423 12.229 30.224 1.00 27.39 282 CYS A N 1
ATOM 2290 C CA . CYS A 1 282 ? -57.706 13.608 29.739 1.00 27.39 282 CYS A CA 1
ATOM 2291 C C . CYS A 1 282 ? -56.540 14.636 29.726 1.00 27.39 282 CYS A C 1
ATOM 2293 O O . CYS A 1 282 ? -55.695 14.631 30.599 1.00 27.39 282 CYS A O 1
ATOM 2295 N N . GLN A 1 283 ? -56.426 15.628 28.837 1.00 27.52 283 GLN A N 1
ATOM 2296 C CA . GLN A 1 283 ? -57.055 16.025 27.570 1.00 27.52 283 GLN A CA 1
ATOM 2297 C C . GLN A 1 283 ? -56.208 17.195 27.003 1.00 27.52 283 GLN A C 1
ATOM 2299 O O . GLN A 1 283 ? -55.701 18.000 27.776 1.00 27.52 283 GLN A O 1
ATOM 2304 N N . ASN A 1 284 ? -56.209 17.323 25.671 1.00 27.78 284 ASN A N 1
ATOM 2305 C CA . ASN A 1 284 ? -56.047 18.539 24.850 1.00 27.78 284 ASN A CA 1
ATOM 2306 C C . ASN A 1 284 ? -54.662 19.178 24.626 1.00 27.78 284 ASN A C 1
ATOM 2308 O O . ASN A 1 284 ? -53.956 19.556 25.553 1.00 27.78 284 ASN A O 1
ATOM 2312 N N . GLY A 1 285 ? -54.379 19.428 23.339 1.00 26.52 285 GLY A N 1
ATOM 2313 C CA . GLY A 1 285 ? -53.369 20.376 22.864 1.00 26.52 285 GLY A CA 1
ATOM 2314 C C . GLY A 1 285 ? -52.825 20.034 21.476 1.00 26.52 285 GLY A C 1
ATOM 2315 O O . GLY A 1 285 ? -51.785 19.402 21.367 1.00 26.52 285 GLY A O 1
ATOM 2316 N N . GLU A 1 286 ? -53.557 20.413 20.430 1.00 27.72 286 GLU A N 1
ATOM 2317 C CA . GLU A 1 286 ? -53.226 20.255 19.007 1.00 27.72 286 GLU A CA 1
ATOM 2318 C C . GLU A 1 286 ? -51.889 20.901 18.596 1.00 27.72 286 GLU A C 1
ATOM 2320 O O . GLU A 1 286 ? -51.563 21.995 19.048 1.00 27.72 286 GLU A O 1
ATOM 2325 N N . MET A 1 287 ? -51.171 20.281 17.653 1.00 26.78 287 MET A N 1
ATOM 2326 C CA . MET A 1 287 ? -50.971 20.786 16.279 1.00 26.78 287 MET A CA 1
ATOM 2327 C C . MET A 1 287 ? -49.875 19.967 15.588 1.00 26.78 287 MET A C 1
ATOM 2329 O O . MET A 1 287 ? -48.740 19.886 16.049 1.00 26.78 287 MET A O 1
ATOM 2333 N N . GLY A 1 288 ? -50.237 19.328 14.476 1.00 26.33 288 GLY A N 1
ATOM 2334 C CA . GLY A 1 288 ? -49.307 18.568 13.651 1.00 26.33 288 GLY A CA 1
ATOM 2335 C C . GLY A 1 288 ? -48.520 19.443 12.685 1.00 26.33 288 GLY A C 1
ATOM 2336 O O . GLY A 1 288 ? -49.001 20.494 12.286 1.00 26.33 288 GLY A O 1
ATOM 2337 N N . VAL A 1 289 ? -47.370 18.939 12.238 1.00 28.42 289 VAL A N 1
ATOM 2338 C CA . VAL A 1 289 ? -46.876 19.100 10.864 1.00 28.42 289 VAL A CA 1
ATOM 2339 C C . VAL A 1 289 ? -46.071 17.843 10.530 1.00 28.42 289 VAL A C 1
ATOM 2341 O O . VAL A 1 289 ? -45.174 17.452 11.276 1.00 28.42 289 VAL A O 1
ATOM 2344 N N . GLY A 1 290 ? -46.449 17.171 9.444 1.00 26.06 290 GLY A N 1
ATOM 2345 C CA . GLY A 1 290 ? -45.770 15.985 8.941 1.00 26.06 290 GLY A CA 1
ATOM 2346 C C . GLY A 1 290 ? -44.433 16.314 8.284 1.00 26.06 290 GLY A C 1
ATOM 2347 O O . GLY A 1 290 ? -44.279 17.365 7.668 1.00 26.06 290 GLY A O 1
ATOM 2348 N N . TRP A 1 291 ? -43.495 15.373 8.365 1.00 24.28 291 TRP A N 1
ATOM 2349 C CA . TRP A 1 291 ? -42.319 15.349 7.503 1.00 24.28 291 TRP A CA 1
ATOM 2350 C C . TRP A 1 291 ? -42.306 14.039 6.727 1.00 24.28 291 TRP A C 1
ATOM 2352 O O . TRP A 1 291 ? -42.064 12.950 7.244 1.00 24.28 291 TRP A O 1
ATOM 2362 N N . GLU A 1 292 ? -42.668 14.196 5.463 1.00 24.80 292 GLU A N 1
ATOM 2363 C CA . GLU A 1 292 ? -42.601 13.234 4.381 1.00 24.80 292 GLU A CA 1
ATOM 2364 C C . GLU A 1 292 ? -41.120 12.934 4.080 1.00 24.80 292 GLU A C 1
ATOM 2366 O O . GLU A 1 292 ? -40.363 13.819 3.678 1.00 24.80 292 GLU A O 1
ATOM 2371 N N . TRP A 1 293 ? -40.685 11.688 4.290 1.00 24.48 293 TRP A N 1
ATOM 2372 C CA . TRP A 1 293 ? -39.358 11.227 3.879 1.00 24.48 293 TRP A CA 1
ATOM 2373 C C . TRP A 1 293 ? -39.308 11.119 2.356 1.00 24.48 293 TRP A C 1
ATOM 2375 O O . TRP A 1 293 ? -39.686 10.105 1.766 1.00 24.48 293 TRP A O 1
ATOM 2385 N N . ARG A 1 294 ? -38.817 12.173 1.703 1.00 24.39 294 ARG A N 1
ATOM 2386 C CA . ARG A 1 294 ? -38.475 12.130 0.284 1.00 24.39 294 ARG A CA 1
ATOM 2387 C C . ARG A 1 294 ? -37.082 11.513 0.139 1.00 24.39 294 ARG A C 1
ATOM 2389 O O . ARG A 1 294 ? -36.068 12.179 0.328 1.00 24.39 294 ARG A O 1
ATOM 2396 N N . ARG A 1 295 ? -37.066 10.216 -0.177 1.00 29.80 295 ARG A N 1
ATOM 2397 C CA . ARG A 1 295 ? -35.908 9.464 -0.674 1.00 29.80 295 ARG A CA 1
ATOM 2398 C C . ARG A 1 295 ? -35.323 10.236 -1.869 1.00 29.80 295 ARG A C 1
ATOM 2400 O O . ARG A 1 295 ? -36.045 10.485 -2.834 1.00 29.80 295 ARG A O 1
ATOM 2407 N N . ARG A 1 296 ? -34.066 10.672 -1.776 1.00 24.72 296 ARG A N 1
ATOM 2408 C CA . ARG A 1 296 ? -33.331 11.264 -2.897 1.00 24.72 296 ARG A CA 1
ATOM 2409 C C . ARG A 1 296 ? -32.074 10.429 -3.109 1.00 24.72 296 ARG A C 1
ATOM 2411 O O . ARG A 1 296 ? -31.162 10.469 -2.292 1.00 24.72 296 ARG A O 1
ATOM 2418 N N . ASP A 1 297 ? -32.110 9.637 -4.170 1.00 29.02 297 ASP A N 1
ATOM 2419 C CA . ASP A 1 297 ? -30.942 9.027 -4.791 1.00 29.02 297 ASP A CA 1
ATOM 2420 C C . ASP A 1 297 ? -30.034 10.141 -5.346 1.00 29.02 297 ASP A C 1
ATOM 2422 O O . ASP A 1 297 ? -30.542 11.078 -5.963 1.00 29.02 297 ASP A O 1
ATOM 2426 N N . MET A 1 298 ? -28.728 10.035 -5.092 1.00 26.64 298 MET A N 1
ATOM 2427 C CA . MET A 1 298 ? -27.579 10.715 -5.728 1.00 26.64 298 MET A CA 1
ATOM 2428 C C . MET A 1 298 ? -26.358 9.943 -5.190 1.00 26.64 298 MET A C 1
ATOM 2430 O O . MET A 1 298 ? -26.104 9.971 -3.992 1.00 26.64 298 MET A O 1
ATOM 2434 N N . GLU A 1 299 ? -25.710 9.022 -5.906 1.00 29.69 299 GLU A N 1
ATOM 2435 C CA . GLU A 1 299 ? -24.935 9.196 -7.143 1.00 29.69 299 GLU A CA 1
ATOM 2436 C C . GLU A 1 299 ? -24.106 10.494 -7.184 1.00 29.69 299 GLU A C 1
ATOM 2438 O O . GLU A 1 299 ? -24.637 11.598 -7.245 1.00 29.69 299 GLU A O 1
ATOM 2443 N N . THR A 1 300 ? -22.782 10.281 -7.206 1.00 34.03 300 THR A N 1
ATOM 2444 C CA . THR A 1 300 ? -21.691 11.168 -7.650 1.00 34.03 300 THR A CA 1
ATOM 2445 C C . THR A 1 300 ? -21.351 12.416 -6.830 1.00 34.03 300 THR A C 1
ATOM 2447 O O . THR A 1 300 ? -21.740 13.505 -7.215 1.00 34.03 300 THR A O 1
ATOM 2450 N N . GLU A 1 301 ? -20.454 12.268 -5.847 1.00 26.73 301 GLU A N 1
ATOM 2451 C CA . GLU A 1 301 ? -19.389 13.238 -5.508 1.00 26.73 301 GLU A CA 1
ATOM 2452 C C . GLU A 1 301 ? -18.189 12.390 -5.010 1.00 26.73 301 GLU A C 1
ATOM 2454 O O . GLU A 1 301 ? -18.301 11.655 -4.038 1.00 26.73 301 GLU A O 1
ATOM 2459 N N . GLY A 1 302 ? -17.055 12.246 -5.698 1.00 25.55 302 GLY A N 1
ATOM 2460 C CA . GLY A 1 302 ? -16.317 13.257 -6.442 1.00 25.55 302 GLY A CA 1
ATOM 2461 C C . GLY A 1 302 ? -15.278 13.922 -5.538 1.00 25.55 302 GLY A C 1
ATOM 2462 O O . GLY A 1 302 ? -15.273 15.139 -5.435 1.00 25.55 302 GLY A O 1
ATOM 2463 N N . TRP A 1 303 ? -14.427 13.145 -4.855 1.00 27.69 303 TRP A N 1
ATOM 2464 C CA . TRP A 1 303 ? -13.313 13.689 -4.072 1.00 27.69 303 TRP A CA 1
ATOM 2465 C C . TRP A 1 303 ? -12.245 14.231 -5.033 1.00 27.69 303 TRP A C 1
ATOM 2467 O O . TRP A 1 303 ? -11.365 13.510 -5.499 1.00 27.69 303 TRP A O 1
ATOM 2477 N N . SER A 1 304 ? -12.365 15.515 -5.373 1.00 27.75 304 SER A N 1
ATOM 2478 C CA . SER A 1 304 ? -11.221 16.350 -5.737 1.00 27.75 304 SER A CA 1
ATOM 2479 C C . SER A 1 304 ? -10.283 16.423 -4.538 1.00 27.75 304 SER A C 1
ATOM 2481 O O . SER A 1 304 ? -10.808 16.511 -3.443 1.00 27.75 304 SER A O 1
ATOM 2483 N N . TRP A 1 305 ? -8.966 16.384 -4.743 1.00 27.14 305 TRP A N 1
ATOM 2484 C CA . TRP A 1 305 ? -7.904 17.109 -4.013 1.00 27.14 305 TRP A CA 1
ATOM 2485 C C . TRP A 1 305 ? -6.577 16.362 -4.229 1.00 27.14 305 TRP A C 1
ATOM 2487 O O . TRP A 1 305 ? -6.154 15.571 -3.402 1.00 27.14 305 TRP A O 1
ATOM 2497 N N . TRP A 1 306 ? -5.944 16.613 -5.378 1.00 25.27 306 TRP A N 1
ATOM 2498 C CA . TRP A 1 306 ? -4.490 16.541 -5.572 1.00 25.27 306 TRP A CA 1
ATOM 2499 C C . TRP A 1 306 ? -4.139 17.630 -6.587 1.00 25.27 306 TRP A C 1
ATOM 2501 O O . TRP A 1 306 ? -4.338 17.456 -7.787 1.00 25.27 306 TRP A O 1
ATOM 2511 N N . ASN A 1 307 ? -3.763 18.801 -6.077 1.00 25.47 307 ASN A N 1
ATOM 2512 C CA . ASN A 1 307 ? -3.002 19.841 -6.772 1.00 25.47 307 ASN A CA 1
ATOM 2513 C C . ASN A 1 307 ? -2.651 20.928 -5.749 1.00 25.47 307 ASN A C 1
ATOM 2515 O O . ASN A 1 307 ? -3.400 21.896 -5.583 1.00 25.47 307 ASN A O 1
ATOM 2519 N N . GLN A 1 308 ? -1.524 20.732 -5.067 1.00 26.33 308 GLN A N 1
ATOM 2520 C CA . GLN A 1 308 ? -0.525 21.758 -4.759 1.00 26.33 308 GLN A CA 1
ATOM 2521 C C . GLN A 1 308 ? 0.715 21.106 -4.161 1.00 26.33 308 GLN A C 1
ATOM 2523 O O . GLN A 1 308 ? 0.537 20.186 -3.336 1.00 26.33 308 GLN A O 1
#

Secondary structure (DSSP, 8-state):
-EEEESSS--GGGGGG-GGGGGGHHHHHHHHHHHHHHHHBSSHHHHHHHHHHHHS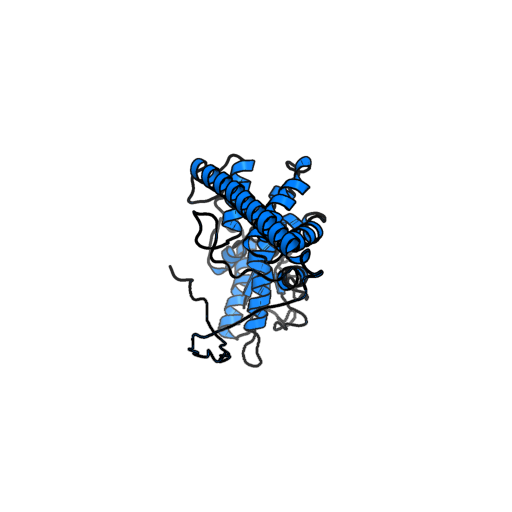STTGGGGHHHIIIIIHHHHHHHHHH--SS----EEEE-----GGGB--SS--PSS-TTGGGGGTT-TTB-PPPHHHHHHHHHHHHHHHHHHHHS-----TTSPPPPP-TTT--EEEE---TTS---EEES-TTHHHHHHHHHS-PBP------TT-SS--HHHHHHHHHHHHHTS--SSS--HHHHHHHHHHHHHHHHHHHHHHHHHHHHHHHHTS--S----------------------------------

Organism: Caenorhabditis brenneri (NCBI:txid135651)

Radius of gyration: 25.24 Å; chains: 1; bounding box: 82×36×63 Å

InterPro domains:
  IPR002018 Carboxylesterase, type B [PF00135] (1-195)
  IPR029058 Alpha/Beta hydrolase fold [G3DSA:3.40.50.1820] (1-205)
  IPR029058 Alpha/Beta hydrolase fold [SSF53474] (22-198)
  IPR050309 Type-B Carboxylesterase/Lipase [PTHR11559] (1-204)

Sequence (308 aa):
MMGTTTAELRETIYITNPNNTEHKDDLLKNMCEHIGYEVYLEPEVFVDKCITYYSNGTKAQYLSDDMEFYSRAVSMATTHTSKNTKVFLYSYAYSGAGPAFNKYMNVPSPHHSEDLIYTFGTHRGPFAPKDYVIEQIYSGFFANFVNFKDPTISKNQPWLQYTPEKREHFLIDFDENFTMPGMRDDYYADALQFWSTVGNKSFSERWSPSLDTFLITNLVAPIVSHLTNVSIDVDKTMDQMEELFFERENFLEELKLERRIKLKGMAGNGSLGGKEQKKTGCQNGEMGVGWEWRRRDMETEGWSWWNQ

Foldseek 3Di:
DDEAAPQAALLQQVLVDPVCVVCNLVSQLLLLLLCLLAWAPRSVLLSVLSCVVQVPDRNRSCPQVLVPPQLVRLVVLAVQDDPPGFDAYAYEHAQPCVQQQADPDDDGPPYHCNLVCLAPVVNGGDDDPVSVVVSCLSNQQVVCCVPPVFSDPDPVAGGDTADSVFRKHFYHYQDPVRDGPHIDTCRVVVSNVCVVPSHHTDPDQDDQPVDRDDRSCLVSQLVVCVVVVHRPDPPDDSVRSVVSNVSSVVVSVVSVVVVVVVVVVVVVVVPPDDDDDDDDDDDDDDDDDDDDPDDDDDDDDDDDDDDD